Protein AF-A0AAV0Y7J3-F1 (afdb_monomer)

Organism: NCBI:txid13131

Secondary structure (DSSP, 8-state):
-HHHHHHHT--SS--SSGGGSPB---HHHHHHHTTHHHHHH---B-TTT--B-GGG-HHHHHHHHHHHHHHHHHHHT-GGG-TT--B-GGGSSSHHHHHHHHHHHHTTSS-SS--HHHHHHHHHHHHHHHHTPPPTT-SS---THHHHH---------------PPP--S---------------TTS--HHHHHHHHHHHHHHHHHHHHH---HHHHHHHT------GGGHHHHHHPPPPTT--TTTT-----HHHHHHHHHHHHHHHHHS--

pLDDT: mean 76.35, std 19.51, range [27.2, 96.94]

Structure (mmCIF, N/CA/C/O backbone):
data_AF-A0AAV0Y7J3-F1
#
_entry.id   AF-A0AAV0Y7J3-F1
#
loop_
_atom_site.group_PDB
_atom_site.id
_atom_site.type_symbol
_atom_site.label_atom_id
_atom_site.label_alt_id
_atom_site.label_comp_id
_atom_site.label_asym_id
_atom_site.label_entity_id
_atom_site.label_seq_id
_atom_site.pdbx_PDB_ins_code
_atom_site.Cartn_x
_atom_site.Cartn_y
_atom_site.Cartn_z
_atom_site.occupancy
_atom_site.B_iso_or_equiv
_atom_site.auth_seq_id
_atom_site.auth_comp_id
_atom_site.auth_asym_id
_atom_site.auth_atom_id
_atom_site.pdbx_PDB_model_num
ATOM 1 N N . MET A 1 1 ? -6.702 11.757 19.028 1.00 88.44 1 MET A N 1
ATOM 2 C CA . MET A 1 1 ? -6.927 11.702 17.564 1.00 88.44 1 MET A CA 1
ATOM 3 C C . MET A 1 1 ? -5.657 11.973 16.760 1.00 88.44 1 MET A C 1
ATOM 5 O O . MET A 1 1 ? -5.317 11.091 15.991 1.00 88.44 1 MET A O 1
ATOM 9 N N . ASP A 1 2 ? -4.921 13.085 16.942 1.00 91.69 2 ASP A N 1
ATOM 10 C CA . ASP A 1 2 ? -3.670 13.359 16.176 1.00 91.69 2 ASP A CA 1
ATOM 11 C C . ASP A 1 2 ? -2.647 12.213 16.273 1.00 91.69 2 ASP A C 1
ATOM 13 O O . ASP A 1 2 ? -2.242 11.650 15.265 1.00 91.69 2 ASP A O 1
ATOM 17 N N . ASN A 1 3 ? -2.325 11.766 17.490 1.00 93.06 3 ASN A N 1
ATOM 18 C CA . ASN A 1 3 ? -1.386 10.657 17.677 1.00 93.06 3 ASN A CA 1
ATOM 19 C C . ASN A 1 3 ? -1.917 9.319 17.125 1.00 93.06 3 ASN A C 1
ATOM 21 O O . ASN A 1 3 ? -1.126 8.499 16.676 1.00 93.06 3 ASN A O 1
ATOM 25 N N . LEU A 1 4 ? -3.241 9.093 17.128 1.00 94.44 4 LEU A N 1
ATOM 26 C CA . LEU A 1 4 ? -3.836 7.883 16.538 1.00 94.44 4 LEU A CA 1
ATOM 27 C C . LEU A 1 4 ? -3.608 7.889 15.028 1.00 94.44 4 LEU A C 1
ATOM 29 O O . LEU A 1 4 ? -3.157 6.901 14.458 1.00 94.44 4 LEU A O 1
ATOM 33 N N . PHE A 1 5 ? -3.884 9.028 14.395 1.00 92.81 5 PHE A N 1
ATOM 34 C CA . PHE A 1 5 ? -3.627 9.227 12.978 1.00 92.81 5 PHE A CA 1
ATOM 35 C C . PHE A 1 5 ? -2.138 9.066 12.653 1.00 92.81 5 PHE A C 1
ATOM 37 O O . PHE A 1 5 ? -1.791 8.354 11.714 1.00 92.81 5 PHE A O 1
ATOM 44 N N . ASP A 1 6 ? -1.256 9.651 13.464 1.00 93.62 6 ASP A N 1
ATOM 45 C CA . ASP A 1 6 ? 0.191 9.527 13.297 1.00 93.62 6 ASP A CA 1
ATOM 46 C C . ASP A 1 6 ? 0.662 8.058 13.401 1.00 93.62 6 ASP A C 1
ATOM 48 O O . ASP A 1 6 ? 1.465 7.631 12.567 1.00 93.62 6 ASP A O 1
ATOM 52 N N . ILE A 1 7 ? 0.103 7.257 14.326 1.00 94.88 7 ILE A N 1
ATOM 53 C CA . ILE A 1 7 ? 0.361 5.804 14.414 1.00 94.88 7 ILE A CA 1
ATOM 54 C C . ILE A 1 7 ? -0.091 5.083 13.145 1.00 94.88 7 ILE A C 1
ATOM 56 O O . ILE A 1 7 ? 0.622 4.199 12.677 1.00 94.88 7 ILE A O 1
ATOM 60 N N . PHE A 1 8 ? -1.248 5.431 12.578 1.00 95.06 8 PHE A N 1
ATOM 61 C CA . PHE A 1 8 ? -1.792 4.799 11.366 1.00 95.06 8 PHE A CA 1
ATOM 62 C C . PHE A 1 8 ? -1.200 5.344 10.057 1.00 95.06 8 PHE A C 1
ATOM 64 O O . PHE A 1 8 ? -1.440 4.772 8.997 1.00 95.06 8 PHE A O 1
ATOM 71 N N . ASN A 1 9 ? -0.375 6.391 10.123 1.00 93.12 9 ASN A N 1
ATOM 72 C CA . ASN A 1 9 ? 0.296 6.995 8.973 1.00 93.12 9 ASN A CA 1
ATOM 73 C C . ASN A 1 9 ? 1.823 7.089 9.161 1.00 93.12 9 ASN A C 1
ATOM 75 O O . ASN A 1 9 ? 2.496 7.978 8.630 1.00 93.12 9 ASN A O 1
ATOM 79 N N . SER A 1 10 ? 2.395 6.162 9.930 1.00 91.50 10 SER A N 1
ATOM 80 C CA . SER A 1 10 ? 3.828 6.135 10.217 1.00 91.50 10 SE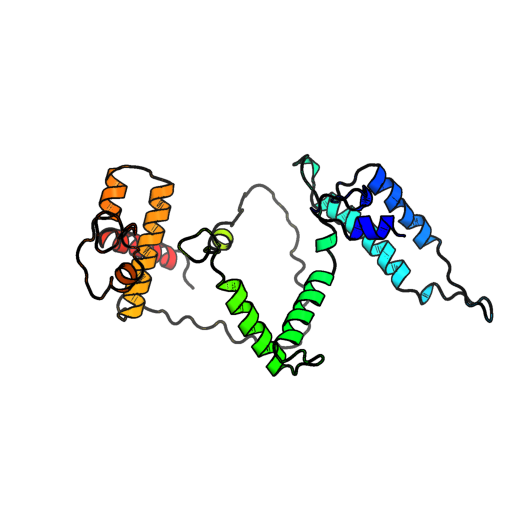R A CA 1
ATOM 81 C C . SER A 1 10 ? 4.652 5.745 8.987 1.00 91.50 10 SER A C 1
ATOM 83 O O . SER A 1 10 ? 4.248 4.913 8.162 1.00 91.50 10 SER A O 1
ATOM 85 N N . SER A 1 11 ? 5.841 6.332 8.845 1.00 87.56 11 SER A N 1
ATOM 86 C CA . SER A 1 11 ? 6.729 6.078 7.703 1.00 87.56 11 SER A CA 1
ATOM 87 C C . SER A 1 11 ? 8.210 6.151 8.097 1.00 87.56 11 SER A C 1
ATOM 89 O O . SER A 1 11 ? 8.547 6.388 9.253 1.00 87.56 11 SER A O 1
ATOM 91 N N . LYS A 1 12 ? 9.120 5.895 7.147 1.00 82.50 12 LYS A N 1
ATOM 92 C CA . LYS A 1 12 ? 10.577 5.881 7.392 1.00 82.50 12 LYS A CA 1
ATOM 93 C C . LYS A 1 12 ? 11.168 7.276 7.647 1.00 82.50 12 LYS A C 1
ATOM 95 O O . LYS A 1 12 ? 12.322 7.367 8.054 1.00 82.50 12 LYS A O 1
ATOM 100 N N . THR A 1 13 ? 10.432 8.354 7.375 1.00 68.69 13 THR A N 1
ATOM 101 C CA . THR A 1 13 ? 10.969 9.713 7.497 1.00 68.69 13 THR A CA 1
ATOM 102 C C . THR A 1 13 ? 11.407 10.013 8.925 1.00 68.69 13 THR A C 1
ATOM 104 O O . THR A 1 13 ? 10.711 9.707 9.893 1.00 68.69 13 THR A O 1
ATOM 107 N N . THR A 1 14 ? 12.584 10.625 9.050 1.00 61.12 14 THR A N 1
ATOM 108 C CA . THR A 1 14 ? 13.099 11.150 10.314 1.00 61.12 14 THR A CA 1
ATOM 109 C C . THR A 1 14 ? 12.145 12.235 10.794 1.00 61.12 14 THR A C 1
ATOM 111 O O . THR A 1 14 ? 12.144 13.345 10.263 1.00 61.12 14 THR A O 1
ATOM 114 N N . ASN A 1 15 ? 11.275 11.891 11.739 1.00 64.69 15 ASN A N 1
ATOM 115 C CA . ASN A 1 15 ? 10.276 12.803 12.274 1.00 64.69 15 ASN A CA 1
ATOM 116 C C . ASN A 1 15 ? 10.549 13.071 13.754 1.00 64.69 15 ASN A C 1
ATOM 118 O O . ASN A 1 15 ? 10.974 12.173 14.486 1.00 64.69 15 ASN A O 1
ATOM 122 N N . SER A 1 16 ? 10.295 14.304 14.186 1.00 72.69 16 SER A N 1
ATOM 123 C CA . SER A 1 16 ? 10.418 14.709 15.588 1.00 72.69 16 SER A CA 1
ATOM 124 C C . SER A 1 16 ? 9.294 14.136 16.453 1.00 72.69 16 SER A C 1
ATOM 126 O O . SER A 1 16 ? 9.487 13.953 17.649 1.00 72.69 16 SER A O 1
ATOM 128 N N . LYS A 1 17 ? 8.137 13.813 15.856 1.00 82.44 17 LYS A N 1
ATOM 129 C CA . LYS A 1 17 ? 7.009 13.189 16.557 1.00 82.44 17 LYS A CA 1
ATOM 130 C C . LYS A 1 17 ? 7.213 11.684 16.735 1.00 82.44 17 LYS A C 1
ATOM 132 O O . LYS A 1 17 ? 7.322 10.949 15.752 1.00 82.44 17 LYS A O 1
ATOM 137 N N . ASP A 1 18 ? 7.148 11.216 17.978 1.00 84.25 18 ASP A N 1
ATOM 138 C CA . ASP A 1 18 ? 7.351 9.803 18.318 1.00 84.25 18 ASP A CA 1
ATOM 139 C C . ASP A 1 18 ? 6.308 8.868 17.692 1.00 84.25 18 ASP A C 1
ATOM 141 O O . ASP A 1 18 ? 6.664 7.805 17.186 1.00 84.25 18 ASP A O 1
ATOM 145 N N . PHE A 1 19 ? 5.036 9.274 17.638 1.00 89.81 19 PHE A N 1
ATOM 146 C CA . PHE A 1 19 ? 3.959 8.452 17.070 1.00 89.81 19 PHE A CA 1
ATOM 147 C C . PHE A 1 19 ? 3.996 8.329 15.541 1.00 89.81 19 PHE A C 1
ATOM 149 O O . PHE A 1 19 ? 3.395 7.406 15.004 1.00 89.81 19 PHE A O 1
ATOM 156 N N . ARG A 1 20 ? 4.746 9.192 14.838 1.00 88.50 20 ARG A N 1
ATOM 157 C CA . ARG A 1 20 ? 4.967 9.082 13.381 1.00 88.50 20 ARG A CA 1
ATOM 158 C C . ARG A 1 20 ? 6.074 8.106 13.008 1.00 88.50 20 ARG A C 1
ATOM 160 O O . ARG A 1 20 ? 6.254 7.805 11.823 1.00 88.50 20 ARG A O 1
ATOM 167 N N . ARG A 1 21 ? 6.842 7.641 13.996 1.00 89.62 21 ARG A N 1
ATOM 168 C CA . ARG A 1 21 ? 7.867 6.622 13.781 1.00 89.62 21 ARG A CA 1
ATOM 169 C C . ARG A 1 21 ? 7.204 5.292 13.432 1.00 89.62 21 ARG A C 1
ATOM 171 O O . ARG A 1 21 ? 6.083 5.050 13.879 1.00 89.62 21 ARG A O 1
ATOM 178 N N . PRO A 1 22 ? 7.894 4.423 12.672 1.00 92.38 22 PRO A N 1
ATOM 179 C CA . PRO A 1 22 ? 7.352 3.131 12.275 1.00 92.38 22 PRO A CA 1
ATOM 180 C C . PRO A 1 22 ? 6.792 2.361 13.468 1.00 92.38 22 PRO A C 1
ATOM 182 O O . PRO A 1 22 ? 7.360 2.387 14.566 1.00 92.38 22 PRO A O 1
ATOM 185 N N . PHE A 1 23 ? 5.676 1.680 13.248 1.00 93.44 23 PHE A N 1
ATOM 186 C CA . PHE A 1 23 ? 5.030 0.895 14.280 1.00 93.44 23 PHE A CA 1
ATOM 187 C C . PHE A 1 23 ? 5.947 -0.255 14.705 1.00 93.44 23 PHE A C 1
ATOM 189 O O . PHE A 1 23 ? 6.393 -1.057 13.881 1.00 93.44 23 PHE A O 1
ATOM 196 N N . LYS A 1 24 ? 6.250 -0.283 16.002 1.00 91.88 24 LYS A N 1
ATOM 197 C CA . LYS A 1 24 ? 7.066 -1.300 16.680 1.00 91.88 24 LYS A CA 1
ATOM 198 C C . LYS A 1 24 ? 6.320 -1.958 17.836 1.00 91.88 24 LYS A C 1
ATOM 200 O O . LYS A 1 24 ? 6.896 -2.762 18.559 1.00 91.88 24 LYS A O 1
ATOM 205 N N . ASN A 1 25 ? 5.063 -1.564 18.048 1.00 91.69 25 ASN A N 1
ATOM 206 C CA . ASN A 1 25 ? 4.269 -1.968 19.200 1.00 91.69 25 ASN A CA 1
ATOM 207 C C . ASN A 1 25 ? 4.986 -1.691 20.535 1.00 91.69 25 ASN A C 1
ATOM 209 O O . ASN A 1 25 ? 4.971 -2.516 21.448 1.00 91.69 25 ASN A O 1
ATOM 213 N N . THR A 1 26 ? 5.651 -0.534 20.633 1.00 91.00 26 THR A N 1
ATOM 214 C CA . THR A 1 26 ? 6.272 -0.087 21.888 1.00 91.00 26 THR A CA 1
ATOM 215 C C . THR A 1 26 ? 5.204 0.171 22.947 1.00 91.00 26 THR A C 1
ATOM 217 O O . THR A 1 26 ? 4.042 0.397 22.606 1.00 91.00 26 THR A O 1
ATOM 220 N N . SER A 1 27 ? 5.590 0.211 24.226 1.00 91.62 27 SER A N 1
ATOM 221 C CA . SER A 1 27 ? 4.659 0.501 25.326 1.00 91.62 27 SER A CA 1
ATOM 222 C C . SER A 1 27 ? 3.842 1.770 25.073 1.00 91.62 27 SER A C 1
ATOM 224 O O . SER A 1 27 ? 2.624 1.718 25.158 1.00 91.62 27 SER A O 1
ATOM 226 N N . ASN A 1 28 ? 4.479 2.858 24.623 1.00 91.50 28 ASN A N 1
ATOM 227 C CA . ASN A 1 28 ? 3.792 4.121 24.330 1.00 91.50 28 ASN A CA 1
ATOM 228 C C . ASN A 1 28 ? 2.776 3.989 23.181 1.00 91.50 28 ASN A C 1
ATOM 230 O O . ASN A 1 28 ? 1.675 4.529 23.259 1.00 91.50 28 ASN A O 1
ATOM 234 N N . GLN A 1 29 ? 3.130 3.280 22.100 1.00 93.00 29 GLN A N 1
ATOM 235 C CA . GLN A 1 29 ? 2.211 3.039 20.979 1.00 93.00 29 GLN A CA 1
ATOM 236 C C . GLN A 1 29 ? 1.033 2.168 21.424 1.00 93.00 29 GLN A C 1
ATOM 238 O O . GLN A 1 29 ? -0.113 2.478 21.111 1.00 93.00 29 GLN A O 1
ATOM 243 N N . ARG A 1 30 ? 1.312 1.103 22.180 1.00 92.50 30 ARG A N 1
ATOM 244 C CA . ARG A 1 30 ? 0.307 0.167 22.684 1.00 92.50 30 ARG A CA 1
ATOM 245 C C . ARG A 1 30 ? -0.652 0.830 23.667 1.00 92.50 30 ARG A C 1
ATOM 247 O O . ARG A 1 30 ? -1.856 0.643 23.541 1.00 92.50 30 ARG A O 1
ATOM 254 N N . GLU A 1 31 ? -0.130 1.615 24.602 1.00 93.50 31 GLU A N 1
ATOM 255 C CA . GLU A 1 31 ? -0.928 2.380 25.557 1.00 93.50 31 GLU A CA 1
ATOM 256 C C . GLU A 1 31 ? -1.856 3.353 24.828 1.00 93.50 31 GLU A C 1
ATOM 258 O O . GLU A 1 31 ? -3.047 3.405 25.119 1.00 93.50 31 GLU A O 1
ATOM 263 N N . TYR A 1 32 ? -1.360 4.047 23.801 1.00 93.50 32 TYR A N 1
ATOM 264 C CA . TYR A 1 32 ? -2.207 4.943 23.018 1.00 93.50 32 TYR A CA 1
ATOM 265 C C . TYR A 1 32 ? -3.296 4.198 22.225 1.00 93.50 32 TYR A C 1
ATOM 267 O O . TYR A 1 32 ? -4.402 4.711 22.051 1.00 93.50 32 TYR A O 1
ATOM 275 N N . LEU A 1 33 ? -3.032 2.966 21.775 1.00 94.56 33 LEU A N 1
ATOM 276 C CA . LEU A 1 33 ? -4.034 2.121 21.113 1.00 94.56 33 LEU A CA 1
ATOM 277 C C . LEU A 1 33 ? -5.135 1.610 22.062 1.00 94.56 33 LEU A C 1
ATOM 279 O O . LEU A 1 33 ? -6.183 1.182 21.577 1.00 94.56 33 LEU A O 1
ATOM 283 N N . LEU A 1 34 ? -4.992 1.757 23.388 1.00 92.62 34 LEU A N 1
ATOM 284 C CA . LEU A 1 34 ? -6.099 1.551 24.341 1.00 92.62 34 LEU A CA 1
ATOM 285 C C . LEU A 1 34 ? -7.253 2.550 24.141 1.00 92.62 34 LEU A C 1
ATOM 287 O O . LEU A 1 34 ? -8.336 2.368 24.702 1.00 92.62 34 LEU A O 1
ATOM 291 N N . MET A 1 35 ? -7.072 3.548 23.266 1.00 90.94 35 MET A N 1
ATOM 292 C CA . MET A 1 35 ? -8.138 4.392 22.723 1.00 90.94 35 MET A CA 1
ATOM 293 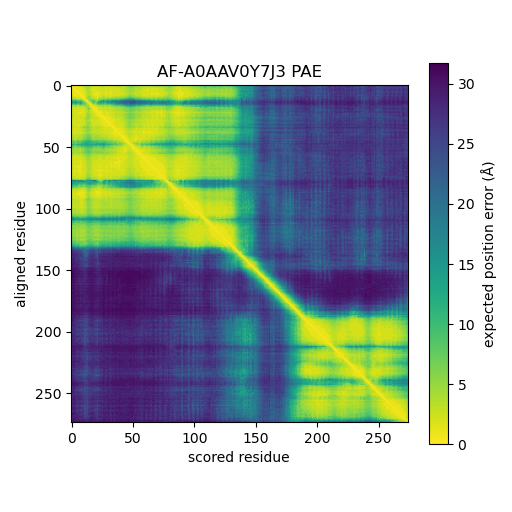C C . MET A 1 35 ? -9.252 3.591 22.013 1.00 90.94 35 MET A C 1
ATOM 295 O O . MET A 1 35 ? -10.309 4.148 21.737 1.00 90.94 35 MET A O 1
ATOM 299 N N . VAL A 1 36 ? -9.084 2.282 21.781 1.00 93.69 36 VAL A N 1
ATOM 300 C CA . VAL A 1 36 ? -10.192 1.374 21.427 1.00 93.69 36 VAL A CA 1
ATOM 301 C C . VAL A 1 36 ? -11.386 1.519 22.386 1.00 93.69 36 VAL A C 1
ATOM 303 O O . VAL A 1 36 ? -12.514 1.675 21.927 1.00 93.69 36 VAL A O 1
ATOM 306 N N . SER A 1 37 ? -11.132 1.628 23.696 1.00 94.12 37 SER A N 1
ATOM 307 C CA . SER A 1 37 ? -12.168 1.793 24.730 1.00 94.12 37 SER A CA 1
ATOM 308 C C . SER A 1 37 ? -12.968 3.095 24.579 1.00 94.12 37 SER A C 1
ATOM 310 O O . SER A 1 37 ? -14.171 3.141 24.844 1.00 94.12 37 SER A O 1
ATOM 312 N N . PHE A 1 38 ? -12.324 4.159 24.086 1.00 94.38 38 PHE A N 1
ATOM 313 C CA . PHE A 1 38 ? -13.001 5.409 23.750 1.00 94.38 38 PHE A CA 1
ATOM 314 C C . PHE A 1 38 ? -14.014 5.195 22.620 1.00 94.38 38 PHE A C 1
ATOM 316 O O . PHE A 1 38 ? -15.131 5.686 22.719 1.00 94.38 38 PHE A O 1
ATOM 323 N N . PHE A 1 39 ? -13.668 4.438 21.574 1.00 95.38 39 PHE A N 1
ATOM 324 C CA . PHE A 1 39 ? -14.596 4.158 20.473 1.00 95.38 39 PHE A CA 1
ATOM 325 C C . PHE A 1 39 ? -15.714 3.184 20.867 1.00 95.38 39 PHE A C 1
ATOM 327 O O . PHE A 1 39 ? -16.837 3.356 20.404 1.00 95.38 39 PHE A O 1
ATOM 334 N N . GLU A 1 40 ? -15.448 2.217 21.750 1.00 94.56 40 GLU A N 1
ATOM 335 C CA . GLU A 1 40 ? -16.472 1.301 22.287 1.00 94.56 40 GLU A CA 1
ATOM 336 C C . GLU A 1 40 ? -17.540 2.034 23.110 1.00 94.56 40 GLU A C 1
ATOM 338 O O . GLU A 1 40 ? -18.710 1.652 23.107 1.00 94.56 40 GLU A O 1
ATOM 343 N N . THR A 1 41 ? -17.145 3.107 23.796 1.00 95.38 41 THR A N 1
ATOM 344 C CA . THR A 1 41 ? -18.031 3.916 24.647 1.00 95.38 41 THR A CA 1
ATOM 345 C C . THR A 1 41 ? -18.562 5.173 23.955 1.00 95.38 41 THR A C 1
ATOM 347 O O . THR A 1 41 ? -19.403 5.882 24.517 1.00 95.38 41 THR A O 1
ATOM 350 N N . LEU A 1 42 ? -18.105 5.461 22.732 1.00 95.12 42 LEU A N 1
ATOM 351 C CA . LEU A 1 42 ? -18.465 6.672 22.007 1.00 95.12 42 LEU A CA 1
ATOM 352 C C . LEU A 1 42 ? -19.950 6.655 21.643 1.00 95.12 42 LEU A C 1
ATOM 354 O O . LEU A 1 42 ? -20.424 5.791 20.909 1.00 95.12 42 LEU A O 1
ATOM 358 N N . ARG A 1 43 ? -20.679 7.672 22.107 1.00 94.81 43 ARG A N 1
ATOM 359 C CA . ARG A 1 43 ? -22.088 7.883 21.777 1.00 94.81 43 ARG A CA 1
ATOM 360 C C . ARG A 1 43 ? -22.259 9.177 20.995 1.00 94.81 43 ARG A C 1
ATOM 362 O O . ARG A 1 43 ? -21.871 10.245 21.458 1.00 94.81 43 ARG A O 1
ATOM 369 N N . VAL A 1 44 ? -22.902 9.085 19.838 1.00 94.56 44 VAL A N 1
ATOM 370 C CA . VAL A 1 44 ? -23.247 10.233 18.992 1.00 94.56 44 VAL A CA 1
ATOM 371 C C . VAL A 1 44 ? -24.740 10.508 19.115 1.00 94.56 44 VAL A C 1
ATOM 373 O O . VAL A 1 44 ? -25.556 9.597 18.965 1.00 94.56 44 VAL A O 1
ATOM 376 N N . VAL A 1 45 ? -25.102 11.757 19.406 1.00 95.81 45 VAL A N 1
ATOM 377 C CA . VAL A 1 45 ? -26.493 12.200 19.570 1.00 95.81 45 VAL A CA 1
ATOM 378 C C . VAL A 1 45 ? -26.784 13.421 18.707 1.00 95.81 45 VAL A C 1
ATOM 380 O O . VAL A 1 45 ? -25.885 14.209 18.429 1.00 95.81 45 VAL A O 1
ATOM 383 N N . THR A 1 46 ? -28.034 13.593 18.282 1.00 93.94 46 THR A N 1
ATOM 384 C CA . THR A 1 46 ? -28.465 14.843 17.636 1.00 93.94 46 THR A CA 1
ATOM 385 C C . THR A 1 46 ? -28.673 15.948 18.661 1.00 93.94 46 THR A C 1
ATOM 387 O O . THR A 1 46 ? -29.301 15.703 19.692 1.00 93.94 46 THR A O 1
ATOM 390 N N . GLU A 1 47 ? -28.326 17.179 18.307 1.00 92.56 47 GLU A N 1
ATOM 391 C CA . GLU A 1 47 ? -28.672 18.357 19.113 1.00 92.56 47 GLU A CA 1
ATOM 392 C C . GLU A 1 47 ? -30.183 18.651 19.120 1.00 92.56 47 GLU A C 1
ATOM 394 O O . GLU A 1 47 ? -30.706 19.149 20.108 1.00 92.56 47 GLU A O 1
ATOM 399 N N . ILE A 1 48 ? -30.905 18.287 18.051 1.00 90.88 48 ILE A N 1
ATOM 400 C CA . ILE A 1 48 ? -32.323 18.646 17.863 1.00 90.88 48 ILE A CA 1
ATOM 401 C C . ILE A 1 48 ? -33.244 17.938 18.868 1.00 90.88 48 ILE A C 1
ATOM 403 O O . ILE A 1 48 ? -34.145 18.558 19.424 1.00 90.88 48 ILE A O 1
ATOM 407 N N . ASN A 1 49 ? -33.065 16.630 19.074 1.00 91.69 49 ASN A N 1
ATOM 408 C CA . ASN A 1 49 ? -33.958 15.833 19.925 1.00 91.69 49 ASN A CA 1
ATOM 409 C C . ASN A 1 49 ? -33.226 14.836 20.841 1.00 91.69 49 ASN A C 1
ATOM 411 O O . ASN A 1 49 ? -33.862 13.969 21.435 1.00 91.69 49 ASN A O 1
ATOM 415 N N . GLY A 1 50 ? -31.893 14.912 20.937 1.00 91.44 50 GLY A N 1
ATOM 416 C CA . GLY A 1 50 ? -31.091 13.998 21.759 1.00 91.44 50 GLY A CA 1
ATOM 417 C C . GLY A 1 50 ? -31.084 12.536 21.293 1.00 91.44 50 GLY A C 1
ATOM 418 O O . GLY A 1 50 ? -30.569 11.670 22.010 1.00 91.44 50 GLY A O 1
ATOM 419 N N . SER A 1 51 ? -31.639 12.233 20.112 1.00 92.38 51 SER A N 1
ATOM 420 C CA . SER A 1 51 ? -31.697 10.865 19.593 1.00 92.38 51 SER A CA 1
ATOM 421 C C . SER A 1 51 ? -30.300 10.291 19.374 1.00 92.38 51 SER A C 1
ATOM 423 O O . SER A 1 51 ? -29.380 10.981 18.937 1.00 92.38 51 SER A O 1
ATOM 425 N N . ASN A 1 52 ? -30.136 9.008 19.698 1.00 94.50 52 ASN A N 1
ATOM 426 C CA . ASN A 1 52 ? -28.874 8.301 19.522 1.00 94.50 52 ASN A CA 1
ATOM 427 C C . ASN A 1 52 ? -28.675 7.947 18.039 1.00 94.50 52 ASN A C 1
ATOM 429 O O . ASN A 1 52 ? -29.463 7.196 17.469 1.00 94.50 52 ASN A O 1
ATOM 433 N N . LEU A 1 53 ? -27.606 8.468 17.436 1.00 94.31 53 LEU A N 1
ATOM 434 C CA . LEU A 1 53 ? -27.203 8.215 16.051 1.00 94.31 53 LEU A CA 1
ATOM 435 C C . LEU A 1 53 ? -25.944 7.354 15.931 1.00 94.31 53 LEU A C 1
ATOM 437 O O . LEU A 1 53 ? -25.460 7.153 14.821 1.00 94.31 53 LEU A O 1
ATOM 441 N N . THR A 1 54 ? -25.414 6.833 17.036 1.00 93.62 54 THR A N 1
ATOM 442 C CA . THR A 1 54 ? -24.161 6.054 17.065 1.00 93.62 54 THR A CA 1
ATOM 443 C C . THR A 1 54 ? -24.167 4.919 16.043 1.00 93.62 54 THR A C 1
ATOM 445 O O . THR A 1 54 ? -23.201 4.744 15.311 1.00 93.62 54 THR A O 1
ATOM 448 N N . TYR A 1 55 ? -25.292 4.213 15.898 1.00 90.44 55 TYR A N 1
ATOM 449 C CA . TYR A 1 55 ? -25.438 3.110 14.940 1.00 90.44 55 TYR A CA 1
ATOM 450 C C . TYR A 1 55 ? -25.305 3.533 13.466 1.00 90.44 55 TYR A C 1
ATOM 452 O O . TYR A 1 55 ? -25.078 2.688 12.607 1.00 90.44 55 TYR A O 1
ATOM 460 N N . ARG A 1 56 ? -25.456 4.827 13.155 1.00 92.62 56 ARG A N 1
ATOM 461 C CA . ARG A 1 56 ? -25.268 5.381 11.803 1.00 92.62 56 ARG A CA 1
ATOM 462 C C . ARG A 1 56 ? -23.819 5.790 11.535 1.00 92.62 56 ARG A C 1
ATOM 464 O O . ARG A 1 56 ? -23.475 6.126 10.405 1.00 92.62 56 ARG A O 1
ATOM 471 N N . MET A 1 57 ? -22.976 5.802 12.564 1.00 95.25 57 MET A N 1
ATOM 472 C CA . MET A 1 57 ? -21.607 6.296 12.505 1.00 95.25 57 MET A CA 1
ATOM 473 C C . MET A 1 57 ? -20.635 5.151 12.222 1.00 95.25 57 MET A C 1
ATOM 475 O O . MET A 1 57 ? -19.912 4.685 13.099 1.00 95.25 57 MET A O 1
ATOM 479 N N . ASN A 1 58 ? -20.583 4.719 10.960 1.00 95.69 58 ASN A N 1
ATOM 480 C CA . ASN A 1 58 ? -19.737 3.596 10.528 1.00 95.69 58 ASN A CA 1
ATOM 481 C C . ASN A 1 58 ? -18.240 3.796 10.828 1.00 95.69 58 ASN A C 1
ATOM 483 O O . ASN A 1 58 ? -17.507 2.819 10.963 1.00 95.69 58 ASN A O 1
ATOM 487 N N . PHE A 1 59 ? -17.782 5.046 10.968 1.00 95.31 59 PHE A N 1
ATOM 488 C CA . PHE A 1 59 ? -16.389 5.351 11.301 1.00 95.31 59 PHE A CA 1
ATOM 489 C C . PHE A 1 59 ? -15.967 4.789 12.669 1.00 95.31 59 PHE A C 1
ATOM 491 O O . PHE A 1 59 ? -14.792 4.482 12.849 1.00 95.31 59 PHE A O 1
ATOM 498 N N . ILE A 1 60 ? -16.905 4.626 13.614 1.00 96.06 60 ILE A N 1
ATOM 499 C CA . ILE A 1 60 ? -16.633 4.052 14.941 1.00 96.06 60 ILE A CA 1
ATOM 500 C C . ILE A 1 60 ? -16.177 2.602 14.775 1.00 96.06 60 ILE A C 1
ATOM 502 O O . ILE A 1 60 ? -15.073 2.247 15.182 1.00 96.06 60 ILE A O 1
ATOM 506 N N . ASN A 1 61 ? -16.976 1.799 14.065 1.00 95.69 61 ASN A N 1
ATOM 507 C CA . ASN A 1 61 ? -16.609 0.429 13.711 1.00 95.69 61 ASN A CA 1
ATOM 508 C C . ASN A 1 61 ? -15.323 0.389 12.875 1.00 95.69 61 ASN A C 1
ATOM 510 O O . ASN A 1 61 ? -14.481 -0.477 13.093 1.00 95.69 61 ASN A O 1
ATOM 514 N N . GLY A 1 62 ? -15.137 1.348 11.962 1.00 96.25 62 GLY A N 1
ATOM 515 C CA . GLY A 1 62 ? -13.909 1.488 11.179 1.00 96.25 62 GLY A CA 1
ATOM 516 C C . GLY A 1 62 ? -12.653 1.614 12.047 1.00 96.25 62 GLY A C 1
ATOM 517 O O . GLY A 1 62 ? -11.678 0.898 11.815 1.00 96.25 62 GLY A O 1
ATOM 518 N N . TRP A 1 63 ? -12.676 2.460 13.081 1.00 96.00 63 TRP A N 1
ATOM 519 C CA . TRP A 1 63 ? -11.553 2.595 14.016 1.00 96.00 63 TRP A CA 1
ATOM 520 C C . TRP A 1 63 ? -11.342 1.359 14.884 1.00 96.00 63 TRP A C 1
ATOM 522 O O . TRP A 1 63 ? -10.197 0.933 15.032 1.00 96.00 63 TRP A O 1
ATOM 532 N N . LEU A 1 64 ? -12.414 0.752 15.402 1.00 96.12 64 LEU A N 1
ATOM 533 C CA . LEU A 1 64 ? -12.321 -0.489 16.181 1.00 96.12 64 LEU A CA 1
ATOM 534 C C . LEU A 1 64 ? -11.648 -1.604 15.368 1.00 96.12 64 LEU A C 1
ATOM 536 O O . LEU A 1 64 ? -10.702 -2.238 15.837 1.00 96.12 64 LEU A O 1
ATOM 540 N N . ILE A 1 65 ? -12.085 -1.797 14.120 1.00 96.75 65 ILE A N 1
ATOM 541 C CA . ILE A 1 65 ? -11.496 -2.774 13.197 1.00 96.75 65 ILE A CA 1
ATOM 542 C C . ILE A 1 65 ? -10.043 -2.415 12.883 1.00 96.75 65 ILE A C 1
ATOM 544 O O . ILE A 1 65 ? -9.191 -3.297 12.891 1.00 96.75 65 ILE A O 1
ATOM 548 N N . SER A 1 66 ? -9.740 -1.140 12.635 1.00 96.81 66 SER A N 1
ATOM 549 C CA . SER A 1 66 ? -8.384 -0.710 12.270 1.00 96.81 66 SER A CA 1
ATOM 550 C C . SER A 1 66 ? -7.386 -0.942 13.406 1.00 96.81 66 SER A C 1
ATOM 552 O O . SER A 1 66 ? -6.308 -1.487 13.171 1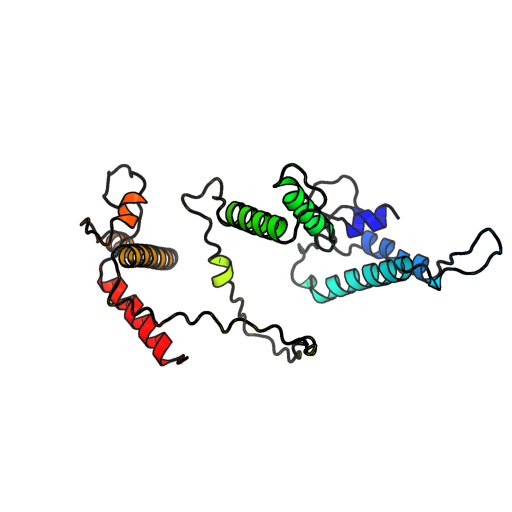.00 96.81 66 SER A O 1
ATOM 554 N N . ILE A 1 67 ? -7.749 -0.579 14.643 1.00 96.94 67 ILE A N 1
ATOM 555 C CA . ILE A 1 67 ? -6.916 -0.773 15.843 1.00 96.94 67 ILE A CA 1
ATOM 556 C C . ILE A 1 67 ? -6.672 -2.262 16.089 1.00 96.94 67 ILE A C 1
ATOM 558 O O . ILE A 1 67 ? -5.518 -2.691 16.170 1.00 96.94 67 ILE A O 1
ATOM 562 N N . ASN A 1 68 ? -7.740 -3.058 16.140 1.00 96.06 68 ASN A N 1
ATOM 563 C CA . ASN A 1 68 ? -7.629 -4.494 16.384 1.00 96.06 68 ASN A CA 1
ATOM 564 C C . ASN A 1 68 ? -6.895 -5.211 15.242 1.00 96.06 68 ASN A C 1
ATOM 566 O O . ASN A 1 68 ? -6.051 -6.071 15.491 1.00 96.06 68 ASN A O 1
ATOM 570 N N . GLY A 1 69 ? -7.152 -4.815 13.995 1.00 96.50 69 GLY A N 1
ATOM 571 C CA . GLY A 1 69 ? -6.487 -5.344 12.809 1.00 96.50 69 GLY A CA 1
ATOM 572 C C . GLY A 1 69 ? -4.988 -5.053 12.792 1.00 96.50 69 GLY A C 1
ATO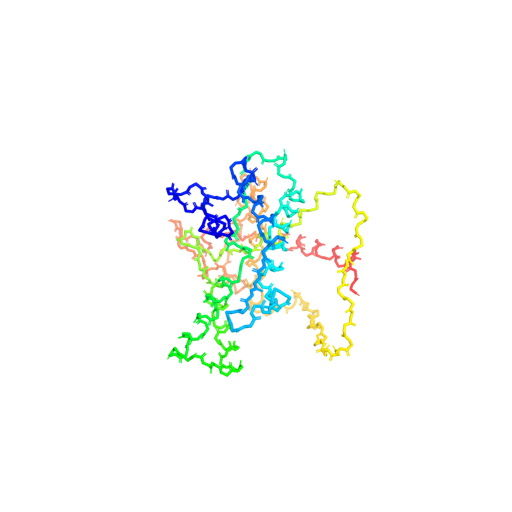M 573 O O . GLY A 1 69 ? -4.208 -5.946 12.475 1.00 96.50 69 GLY A O 1
ATOM 574 N N . LEU A 1 70 ? -4.562 -3.849 13.192 1.00 95.88 70 LEU A N 1
ATOM 575 C CA . LEU A 1 70 ? -3.141 -3.509 13.310 1.00 95.88 70 LEU A CA 1
ATOM 576 C C . LEU A 1 70 ? -2.436 -4.371 14.368 1.00 95.88 70 LEU A C 1
ATOM 578 O O . LEU A 1 70 ? -1.344 -4.883 14.116 1.00 95.88 70 LEU A O 1
ATOM 582 N N . LEU A 1 71 ? -3.059 -4.548 15.537 1.00 94.00 71 LEU A N 1
ATOM 583 C CA . LEU A 1 71 ? -2.513 -5.380 16.613 1.00 94.00 71 LEU A CA 1
ATOM 584 C C . LEU A 1 71 ? -2.421 -6.855 16.200 1.00 94.00 71 LEU A C 1
ATOM 586 O O . LEU A 1 71 ? -1.385 -7.484 16.427 1.00 94.00 71 LEU A O 1
ATOM 590 N N . LEU A 1 72 ? -3.461 -7.378 15.545 1.00 94.31 72 LEU A N 1
ATOM 591 C CA . LEU A 1 72 ? -3.491 -8.746 15.029 1.00 94.31 72 LEU A CA 1
ATOM 592 C C . LEU A 1 72 ? -2.443 -8.963 13.929 1.00 94.31 72 LEU A C 1
ATOM 594 O O . LEU A 1 72 ? -1.703 -9.947 13.957 1.00 94.31 72 LEU A O 1
ATOM 598 N N . LEU A 1 73 ? -2.338 -8.027 12.979 1.00 94.31 73 LEU A N 1
ATOM 599 C CA . LEU A 1 73 ? -1.323 -8.061 11.926 1.00 94.31 73 LEU A CA 1
ATOM 600 C C . LEU A 1 73 ? 0.081 -8.107 12.532 1.00 94.31 73 LEU A C 1
ATOM 602 O O . LEU A 1 73 ? 0.902 -8.922 12.119 1.00 94.31 73 LEU A O 1
ATOM 606 N N . TRP A 1 74 ? 0.346 -7.272 13.539 1.00 92.81 74 TRP A N 1
ATOM 607 C CA . TRP A 1 74 ? 1.626 -7.271 14.237 1.00 92.81 74 TRP A CA 1
ATOM 608 C C . TRP A 1 74 ? 1.933 -8.615 14.900 1.00 92.81 74 TRP A C 1
ATOM 610 O O . TRP A 1 74 ? 3.048 -9.111 14.758 1.00 92.81 74 TRP A O 1
ATOM 620 N N . SER A 1 75 ? 0.963 -9.222 15.595 1.00 90.06 75 SER A N 1
ATOM 621 C CA . SER A 1 75 ? 1.165 -10.548 16.194 1.00 90.06 75 SER A CA 1
ATOM 622 C C . SER A 1 75 ? 1.403 -11.635 15.145 1.00 90.06 75 SER A C 1
ATOM 624 O O . SER A 1 75 ? 2.266 -12.484 15.344 1.00 90.06 75 SER A O 1
ATOM 626 N N . ASN A 1 76 ? 0.709 -11.574 14.004 1.00 90.56 76 ASN A N 1
ATOM 627 C CA . ASN A 1 76 ? 0.837 -12.565 12.932 1.00 90.56 76 ASN A CA 1
ATOM 628 C C . ASN A 1 76 ? 2.171 -12.464 12.186 1.00 90.56 76 ASN A C 1
ATOM 630 O O . ASN A 1 76 ? 2.693 -13.475 11.731 1.00 90.56 76 ASN A O 1
ATOM 634 N N . MET A 1 77 ? 2.739 -11.260 12.073 1.00 85.94 77 MET A N 1
ATOM 635 C CA . MET A 1 77 ? 4.057 -11.061 11.457 1.00 85.94 77 MET A CA 1
ATOM 636 C C . MET A 1 77 ? 5.215 -11.566 12.336 1.00 85.94 77 MET A C 1
ATOM 638 O O . MET A 1 77 ? 6.356 -11.556 11.889 1.00 85.94 77 MET A O 1
ATOM 642 N N . ASN A 1 78 ? 4.920 -12.016 13.562 1.00 69.44 78 ASN A N 1
ATOM 643 C CA . ASN A 1 78 ? 5.835 -12.658 14.505 1.00 69.44 78 ASN A CA 1
ATOM 644 C C . ASN A 1 78 ? 7.234 -12.002 14.605 1.00 69.44 78 ASN A C 1
ATOM 646 O O . ASN A 1 78 ? 8.262 -12.652 14.392 1.00 69.44 78 ASN A O 1
ATOM 650 N N . PRO A 1 79 ? 7.304 -10.704 14.951 1.00 70.88 79 PRO A N 1
ATOM 651 C CA . PRO A 1 79 ? 8.551 -9.941 14.959 1.00 70.88 79 PRO A CA 1
ATOM 652 C C . PRO A 1 79 ? 9.535 -10.370 16.053 1.00 70.88 79 PRO A C 1
ATOM 654 O O . PRO A 1 79 ? 10.636 -9.840 16.119 1.00 70.88 79 PRO A O 1
ATOM 657 N N . THR A 1 80 ? 9.189 -11.334 16.912 1.00 68.88 80 THR A N 1
ATOM 658 C CA . THR A 1 80 ? 10.111 -11.885 17.920 1.00 68.88 80 THR A CA 1
ATOM 659 C C . THR A 1 80 ? 11.361 -12.511 17.304 1.00 68.88 80 THR A C 1
ATOM 661 O O . THR A 1 80 ? 12.365 -12.646 17.995 1.00 68.88 80 THR A O 1
ATOM 664 N N . ASN A 1 81 ? 11.314 -12.851 16.012 1.00 70.50 81 ASN A N 1
ATOM 665 C CA . ASN A 1 81 ? 12.446 -13.403 15.271 1.00 70.50 81 ASN A CA 1
ATOM 666 C C . ASN A 1 81 ? 13.406 -12.321 14.732 1.00 70.50 81 ASN A C 1
ATOM 668 O O . ASN A 1 81 ? 14.536 -12.646 14.381 1.00 70.50 81 ASN A O 1
ATOM 672 N N . ASP A 1 82 ? 12.992 -11.048 14.687 1.00 79.88 82 ASP A N 1
ATOM 673 C CA . ASP A 1 82 ? 13.822 -9.924 14.238 1.00 79.88 82 ASP A CA 1
ATOM 674 C C . ASP A 1 82 ? 13.579 -8.680 15.107 1.00 79.88 82 ASP A C 1
ATOM 676 O O . ASP A 1 82 ? 12.587 -7.961 14.969 1.00 79.88 82 ASP A O 1
ATOM 680 N N . CYS A 1 83 ? 14.543 -8.376 15.979 1.00 74.44 83 CYS A N 1
ATOM 681 C CA . CYS A 1 83 ? 14.485 -7.221 16.876 1.00 74.44 83 CYS A CA 1
ATOM 682 C C . CYS A 1 83 ? 14.462 -5.863 16.146 1.00 74.44 83 CYS A C 1
ATOM 684 O O . CYS A 1 83 ? 14.098 -4.845 16.747 1.00 74.44 83 CYS A O 1
ATOM 686 N N . ASN A 1 84 ? 14.820 -5.831 14.859 1.00 83.94 84 ASN A N 1
ATOM 687 C CA . ASN A 1 84 ? 14.792 -4.631 14.029 1.00 83.94 84 ASN A CA 1
ATOM 688 C C . ASN A 1 84 ? 13.513 -4.497 13.199 1.00 83.94 84 ASN A C 1
ATOM 690 O O . ASN A 1 84 ? 13.352 -3.482 12.507 1.00 83.94 84 ASN A O 1
ATOM 694 N N . PHE A 1 85 ? 12.595 -5.460 13.290 1.00 88.38 85 PHE A N 1
ATOM 695 C CA . PHE A 1 85 ? 11.363 -5.441 12.525 1.00 88.38 85 PHE A CA 1
ATOM 696 C C . PHE A 1 85 ? 10.528 -4.186 12.817 1.00 88.38 85 PHE A C 1
ATOM 698 O O . PHE A 1 85 ? 10.324 -3.771 13.963 1.00 88.38 85 PHE A O 1
ATOM 705 N N . VAL A 1 86 ? 10.025 -3.572 11.747 1.00 91.38 86 VAL A N 1
ATOM 706 C CA . VAL A 1 86 ? 9.172 -2.384 11.797 1.00 91.38 86 VAL A CA 1
ATOM 707 C C . VAL A 1 86 ? 8.043 -2.487 10.793 1.00 91.38 86 VAL A C 1
ATOM 709 O O . VAL A 1 86 ? 8.238 -2.922 9.659 1.00 91.38 86 VAL A O 1
ATOM 712 N N . LEU A 1 87 ? 6.878 -1.976 11.177 1.00 92.44 87 LEU A N 1
ATOM 713 C CA . LEU A 1 87 ? 5.731 -1.859 10.293 1.00 92.44 87 LEU A CA 1
ATOM 714 C C . LEU A 1 87 ? 5.494 -0.394 9.916 1.00 92.44 87 LEU A C 1
ATOM 716 O O . LEU A 1 87 ? 5.245 0.462 10.760 1.00 92.44 87 LEU A O 1
ATOM 720 N N . TYR A 1 88 ? 5.550 -0.097 8.620 1.00 93.56 88 TYR A N 1
ATOM 721 C CA . TYR A 1 88 ? 5.201 1.221 8.092 1.00 93.56 88 TYR A CA 1
ATOM 722 C C . TYR A 1 88 ? 3.698 1.283 7.815 1.00 93.56 88 TYR A C 1
ATOM 724 O O . TYR A 1 88 ? 3.243 0.868 6.750 1.00 93.56 88 TYR A O 1
ATOM 732 N N . THR A 1 89 ? 2.925 1.804 8.762 1.00 93.94 89 THR A N 1
ATOM 733 C CA . THR A 1 89 ? 1.452 1.831 8.679 1.00 93.94 89 THR A CA 1
ATOM 734 C C . THR A 1 89 ? 0.910 2.739 7.574 1.00 93.94 89 THR A C 1
ATOM 736 O O . THR A 1 89 ? -0.148 2.442 7.033 1.00 93.94 89 THR A O 1
ATOM 739 N N . SER A 1 90 ? 1.685 3.725 7.101 1.00 92.38 90 SER A N 1
ATOM 740 C CA . SER A 1 90 ? 1.383 4.489 5.869 1.00 92.38 90 SER A CA 1
ATOM 741 C C . SER A 1 90 ? 1.288 3.636 4.592 1.00 92.38 90 SER A C 1
ATOM 743 O O . SER A 1 90 ? 0.936 4.142 3.530 1.00 92.38 90 SER A O 1
ATOM 745 N N . ARG A 1 91 ? 1.649 2.347 4.651 1.00 91.81 91 ARG A N 1
ATOM 746 C CA . ARG A 1 91 ? 1.474 1.386 3.548 1.00 91.81 91 ARG A CA 1
ATOM 747 C C . ARG A 1 91 ? 0.183 0.575 3.647 1.00 91.81 91 ARG A C 1
ATOM 749 O O . ARG A 1 91 ? -0.104 -0.187 2.733 1.00 91.81 91 ARG A O 1
ATOM 756 N N . LEU A 1 92 ? -0.559 0.708 4.744 1.00 93.81 92 LEU A N 1
ATOM 757 C CA . LEU A 1 92 ? -1.806 -0.019 4.999 1.00 93.81 92 LEU A CA 1
ATOM 758 C C . LEU A 1 92 ? -3.050 0.802 4.624 1.00 93.81 92 LEU A C 1
ATOM 760 O O . LEU A 1 92 ? -4.167 0.350 4.850 1.00 93.81 92 LEU A O 1
ATOM 764 N N . ASN A 1 93 ? -2.865 2.004 4.075 1.00 90.56 93 ASN A N 1
ATOM 765 C CA . ASN A 1 93 ? -3.941 2.896 3.660 1.00 90.56 93 ASN A CA 1
ATOM 766 C C . ASN A 1 93 ? -4.062 2.980 2.125 1.00 90.56 93 ASN A C 1
ATOM 768 O O . ASN A 1 93 ? -3.218 2.474 1.379 1.00 90.56 93 ASN A O 1
ATOM 772 N N . THR A 1 94 ? -5.126 3.629 1.649 1.00 90.62 94 THR A N 1
ATOM 773 C CA . THR A 1 94 ? -5.418 3.788 0.216 1.00 90.62 94 THR A CA 1
ATOM 774 C C . THR A 1 94 ? -4.735 4.994 -0.427 1.00 90.62 94 THR A C 1
ATOM 776 O O . THR A 1 94 ? -4.808 5.131 -1.648 1.00 90.62 94 THR A O 1
ATOM 779 N N . ASP A 1 95 ? -3.996 5.822 0.321 1.00 86.69 95 ASP A N 1
ATOM 780 C CA . ASP A 1 95 ? -3.405 7.075 -0.182 1.00 86.69 95 ASP A CA 1
ATOM 781 C C . ASP A 1 95 ? -2.519 6.841 -1.409 1.00 86.69 95 ASP A C 1
ATOM 783 O O . ASP A 1 95 ? -2.481 7.635 -2.349 1.00 86.69 95 ASP A O 1
ATOM 787 N N . ARG A 1 96 ? -1.762 5.739 -1.430 1.00 83.19 96 ARG A N 1
ATOM 788 C CA . ARG A 1 96 ? -0.885 5.403 -2.564 1.00 83.19 96 ARG A CA 1
ATOM 789 C C . ARG A 1 96 ? -1.679 5.087 -3.828 1.00 83.19 96 ARG A C 1
ATOM 791 O O . ARG A 1 96 ? -1.261 5.484 -4.915 1.00 83.19 96 ARG A O 1
ATOM 798 N N . LEU A 1 97 ? -2.820 4.420 -3.677 1.00 85.88 97 LEU A N 1
ATOM 799 C CA . LEU A 1 97 ? -3.742 4.134 -4.771 1.00 85.88 97 LEU A CA 1
ATOM 800 C C . LEU A 1 97 ? -4.423 5.422 -5.257 1.00 85.88 97 LEU A C 1
ATOM 802 O O . LEU A 1 97 ? -4.519 5.659 -6.459 1.00 85.88 97 LEU A O 1
ATOM 806 N N . GLU A 1 98 ? -4.827 6.298 -4.340 1.00 84.62 98 GLU A N 1
ATOM 807 C CA . GLU A 1 98 ? -5.429 7.593 -4.675 1.00 84.62 98 GLU A CA 1
ATOM 808 C C . GLU A 1 98 ? -4.451 8.512 -5.416 1.00 84.62 98 GLU A C 1
ATOM 810 O O . GLU A 1 98 ? -4.807 9.115 -6.434 1.00 84.62 98 GLU A O 1
ATOM 815 N N . ASN A 1 99 ? -3.192 8.545 -4.970 1.00 84.75 99 ASN A N 1
ATOM 816 C CA . ASN A 1 99 ? -2.106 9.235 -5.662 1.00 84.75 99 ASN A CA 1
ATOM 817 C C . ASN A 1 99 ? -1.884 8.664 -7.072 1.00 84.75 99 ASN A C 1
ATOM 819 O O . ASN A 1 99 ? -1.709 9.427 -8.024 1.00 84.75 99 ASN A O 1
ATOM 823 N N . LEU A 1 100 ? -1.943 7.336 -7.234 1.00 85.12 100 LEU A N 1
ATOM 824 C CA . LEU A 1 100 ? -1.864 6.686 -8.544 1.00 85.12 100 LEU A CA 1
ATOM 825 C C . LEU A 1 100 ? -3.030 7.104 -9.455 1.00 85.12 100 LEU A C 1
ATOM 827 O O . LEU A 1 100 ? -2.805 7.453 -10.614 1.00 85.12 100 LEU A O 1
ATOM 831 N N . PHE A 1 101 ? -4.259 7.159 -8.938 1.00 85.06 101 PHE A N 1
ATOM 832 C CA . PHE A 1 101 ? -5.397 7.681 -9.700 1.00 85.06 101 PHE A CA 1
ATOM 833 C C . PHE A 1 101 ? -5.217 9.154 -10.086 1.00 85.06 101 PHE A C 1
ATOM 835 O O . PHE A 1 101 ? -5.584 9.545 -11.196 1.00 85.06 101 PHE A O 1
ATOM 842 N N . GLY A 1 102 ? -4.593 9.961 -9.222 1.00 82.69 102 GLY A N 1
ATOM 843 C CA . GLY A 1 102 ? -4.161 11.318 -9.559 1.00 82.69 102 GLY A CA 1
ATOM 844 C C . GLY A 1 102 ? -3.229 11.344 -10.772 1.00 82.69 102 GLY A C 1
ATOM 845 O O . GLY A 1 102 ? -3.437 12.132 -11.694 1.00 82.69 102 GLY A O 1
ATOM 846 N N . MET A 1 103 ? -2.261 10.426 -10.836 1.00 82.69 103 MET A N 1
ATOM 847 C CA . MET A 1 103 ? -1.342 10.321 -11.976 1.00 82.69 103 MET A CA 1
ATOM 848 C C . MET A 1 103 ? -2.045 9.969 -13.287 1.00 82.69 103 MET A C 1
ATOM 850 O O . MET A 1 103 ? -1.662 10.507 -14.328 1.00 82.69 103 MET A O 1
ATOM 854 N N . PHE A 1 104 ? -3.078 9.120 -13.259 1.00 84.25 104 PHE A N 1
ATOM 855 C CA . PHE A 1 104 ? -3.864 8.824 -14.462 1.00 84.25 104 PHE A CA 1
ATOM 856 C C . PHE A 1 104 ? -4.653 10.042 -14.947 1.00 84.25 104 PHE A C 1
ATOM 858 O O . PHE A 1 104 ? -4.635 10.330 -16.143 1.00 84.25 104 PHE A O 1
ATOM 865 N N . ARG A 1 105 ? -5.278 10.797 -14.032 1.00 85.06 105 ARG A N 1
ATOM 866 C CA . ARG A 1 105 ? -6.002 12.041 -14.360 1.00 85.06 105 ARG A CA 1
ATOM 867 C C . ARG A 1 105 ? -5.090 13.086 -15.013 1.00 85.06 105 ARG A C 1
ATOM 869 O O . ARG A 1 105 ? -5.491 13.757 -15.964 1.00 85.06 105 ARG A O 1
ATOM 876 N N . LEU A 1 106 ? -3.829 13.166 -14.585 1.00 84.50 106 LEU A N 1
ATOM 877 C CA . LEU A 1 106 ? -2.844 14.081 -15.172 1.00 84.50 106 LEU A CA 1
ATOM 878 C C . LEU A 1 106 ? -2.418 13.721 -16.606 1.00 84.50 106 LEU A C 1
ATOM 880 O O . LEU A 1 106 ? -1.961 14.612 -17.320 1.00 84.50 106 LEU A O 1
ATOM 884 N N . GLN A 1 107 ? -2.576 12.472 -17.068 1.00 81.25 107 GLN A N 1
ATOM 885 C CA . GLN A 1 107 ? -2.064 12.061 -18.388 1.00 81.25 107 GLN A CA 1
ATOM 886 C C . GLN A 1 107 ? -2.739 12.760 -19.576 1.00 81.25 107 GLN A C 1
ATOM 888 O O . GLN A 1 107 ? -2.118 12.864 -20.630 1.00 81.25 107 GLN A O 1
ATOM 893 N N . ASN A 1 108 ? -3.970 13.253 -19.408 1.00 76.81 108 ASN A N 1
ATOM 894 C CA . ASN A 1 108 ? -4.777 13.844 -20.481 1.00 76.81 108 ASN A CA 1
ATOM 895 C C . ASN A 1 108 ? -5.127 15.314 -20.195 1.00 76.81 108 ASN A C 1
ATOM 897 O O . ASN A 1 108 ? -6.283 15.707 -20.313 1.00 76.81 108 ASN A O 1
ATOM 901 N N . GLY A 1 109 ? -4.149 16.114 -19.757 1.00 78.94 109 GLY A N 1
ATOM 902 C CA . GLY A 1 109 ? -4.365 17.540 -19.476 1.00 78.94 109 GLY A CA 1
ATOM 903 C C . GLY A 1 109 ? -5.176 17.794 -18.204 1.00 78.94 109 GLY A C 1
ATOM 904 O O . GLY A 1 109 ? -6.017 18.685 -18.181 1.00 78.94 109 GLY A O 1
ATOM 905 N N . ASN A 1 110 ? -4.930 17.003 -17.152 1.00 79.88 110 ASN A N 1
ATOM 906 C CA . ASN A 1 110 ? -5.660 17.071 -15.880 1.00 79.88 110 ASN A CA 1
ATOM 907 C C . ASN A 1 110 ? -7.172 16.804 -16.029 1.00 79.88 110 ASN A C 1
ATOM 909 O O . ASN A 1 110 ? -8.009 17.473 -15.423 1.00 79.88 110 ASN A O 1
ATOM 913 N N . ASN A 1 111 ? -7.527 15.808 -16.846 1.00 85.06 111 ASN A N 1
ATOM 914 C CA . ASN A 1 111 ? -8.906 15.356 -16.963 1.00 85.06 111 ASN A CA 1
ATOM 915 C C . ASN A 1 111 ? -9.337 14.677 -15.653 1.00 85.06 111 ASN A C 1
ATOM 917 O O . ASN A 1 111 ? -8.901 13.566 -15.348 1.00 85.06 111 ASN A O 1
ATOM 921 N N . LEU A 1 112 ? -10.216 15.339 -14.897 1.00 87.88 112 LEU A N 1
ATOM 922 C CA . LEU A 1 112 ? -10.739 14.837 -13.625 1.00 87.88 112 LEU A CA 1
ATOM 923 C C . LEU A 1 112 ? -11.527 13.530 -13.784 1.00 87.88 112 LEU A C 1
ATOM 925 O O . LEU A 1 112 ? -11.477 12.683 -12.894 1.00 87.88 112 LEU A O 1
ATOM 929 N N . ASN A 1 113 ? -12.198 13.352 -14.925 1.00 92.00 113 ASN A N 1
ATOM 930 C CA . ASN A 1 113 ? -13.080 12.222 -15.207 1.00 92.00 113 ASN A CA 1
ATOM 931 C C . ASN A 1 113 ? -12.676 11.557 -16.536 1.00 92.00 113 ASN A C 1
ATOM 933 O O . ASN A 1 113 ? -13.343 11.747 -17.558 1.00 92.00 113 ASN A O 1
ATOM 937 N N . PRO A 1 114 ? -11.561 10.804 -16.564 1.00 89.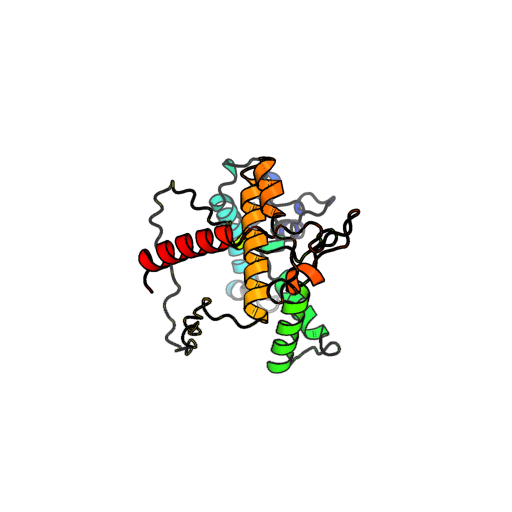81 114 PRO A N 1
ATOM 938 C CA . PRO A 1 114 ? -11.155 10.079 -17.758 1.00 89.81 114 PRO A CA 1
ATOM 939 C C . PRO A 1 114 ? -12.191 9.013 -18.126 1.00 89.81 114 PRO A C 1
ATOM 941 O O . PRO A 1 114 ? -12.740 8.334 -17.258 1.00 89.81 114 PRO A O 1
ATOM 944 N N . THR A 1 115 ? -12.425 8.822 -19.424 1.00 92.94 115 THR A N 1
ATOM 945 C CA . THR A 1 115 ? -13.208 7.674 -19.900 1.00 92.94 115 THR A CA 1
ATOM 946 C C . THR A 1 115 ? -12.456 6.365 -19.615 1.00 92.94 115 THR A C 1
ATOM 948 O O . THR A 1 115 ? -11.227 6.380 -19.486 1.00 92.94 115 THR A O 1
ATOM 951 N N . PRO A 1 116 ? -13.131 5.202 -19.574 1.00 94.69 116 PRO A N 1
ATOM 952 C CA . PRO A 1 116 ? -12.453 3.919 -19.376 1.00 94.69 116 PRO A CA 1
ATOM 953 C C . PRO A 1 116 ? -11.307 3.667 -20.371 1.00 94.69 116 PRO A C 1
ATOM 955 O O . PRO A 1 116 ? -10.243 3.184 -19.989 1.00 94.69 116 PRO A O 1
ATOM 958 N N . VAL A 1 117 ? -11.478 4.073 -21.636 1.00 93.19 117 VAL A N 1
ATOM 959 C CA . VAL A 1 117 ? -10.433 3.970 -22.672 1.00 93.19 117 VAL A CA 1
ATOM 960 C C . VAL A 1 117 ? -9.247 4.884 -22.356 1.00 93.19 117 VAL A C 1
ATOM 962 O O . VAL A 1 117 ? -8.096 4.463 -22.443 1.00 93.19 117 VAL A O 1
ATOM 965 N N . GLN A 1 118 ? -9.511 6.124 -21.940 1.00 89.06 118 GLN A N 1
ATOM 966 C CA . GLN A 1 118 ? -8.471 7.073 -21.540 1.00 89.06 118 GLN A CA 1
ATOM 967 C C . GLN A 1 118 ? -7.689 6.588 -20.316 1.00 89.06 118 GLN A C 1
ATOM 969 O O . GLN A 1 118 ? -6.464 6.704 -20.294 1.00 89.06 118 GLN A O 1
ATOM 974 N N . PHE A 1 119 ? -8.382 6.020 -19.327 1.00 89.38 119 PHE A N 1
ATOM 975 C CA . PHE A 1 119 ? -7.761 5.398 -18.163 1.00 89.38 119 PHE A CA 1
ATOM 976 C C . PHE A 1 119 ? -6.867 4.225 -18.575 1.00 89.38 119 PHE A C 1
ATOM 978 O O . PHE A 1 119 ? -5.713 4.170 -18.163 1.00 89.38 119 PHE A O 1
ATOM 985 N N . HIS A 1 120 ? -7.359 3.327 -19.434 1.00 90.00 120 HIS A N 1
ATOM 986 C CA . HIS A 1 120 ? -6.593 2.180 -19.935 1.00 90.00 120 HIS A CA 1
ATOM 987 C C . HIS A 1 120 ? -5.318 2.604 -20.667 1.00 90.00 120 HIS A C 1
ATOM 989 O O . HIS A 1 120 ? -4.236 2.079 -20.400 1.00 90.00 120 HIS A O 1
ATOM 995 N N . CYS A 1 121 ? -5.419 3.596 -21.553 1.00 86.31 121 CYS A N 1
ATOM 996 C CA . CYS A 1 121 ? -4.261 4.153 -22.251 1.00 86.31 121 CYS A CA 1
ATOM 997 C C . CYS A 1 121 ? -3.266 4.803 -21.277 1.00 86.31 121 CYS A C 1
ATOM 999 O O . CYS A 1 121 ? -2.061 4.567 -21.383 1.00 86.31 121 CYS A O 1
ATOM 1001 N N . ALA A 1 122 ? -3.754 5.578 -20.302 1.00 85.81 122 ALA A N 1
ATOM 1002 C CA . ALA A 1 122 ? -2.927 6.197 -19.268 1.00 85.81 122 ALA A CA 1
ATOM 1003 C C . ALA A 1 122 ? -2.221 5.152 -18.391 1.00 85.81 122 ALA A C 1
ATOM 1005 O O . ALA A 1 122 ? -1.028 5.291 -18.115 1.00 85.81 122 ALA A O 1
ATOM 1006 N N . PHE A 1 123 ? -2.932 4.091 -18.004 1.00 86.62 123 PHE A N 1
ATOM 1007 C CA . PHE A 1 123 ? -2.386 2.963 -17.261 1.00 86.62 123 PHE A CA 1
ATOM 1008 C C . PHE A 1 123 ? -1.281 2.270 -18.052 1.00 86.62 123 PHE A C 1
ATOM 1010 O O . PHE A 1 123 ? -0.163 2.191 -17.554 1.00 86.62 123 PHE A O 1
ATOM 1017 N N . LYS A 1 124 ? -1.547 1.843 -19.295 1.00 84.56 124 LYS A N 1
ATOM 1018 C CA . LYS A 1 124 ? -0.543 1.193 -20.157 1.00 84.56 124 LYS A CA 1
ATOM 1019 C C . LYS A 1 124 ? 0.709 2.050 -20.308 1.00 84.56 124 LYS A C 1
ATOM 1021 O O . LYS A 1 124 ? 1.819 1.564 -20.114 1.00 84.56 124 LYS A O 1
ATOM 1026 N N . LYS A 1 125 ? 0.528 3.340 -20.599 1.00 82.19 125 LYS A N 1
ATOM 1027 C CA . LYS A 1 125 ? 1.629 4.296 -20.731 1.00 82.19 125 LYS A CA 1
ATOM 1028 C C . LYS A 1 125 ? 2.448 4.393 -19.442 1.00 82.19 125 LYS A C 1
ATOM 1030 O O . LYS A 1 125 ? 3.664 4.237 -19.492 1.00 82.19 125 LYS A O 1
ATOM 1035 N N . LEU A 1 126 ? 1.808 4.646 -18.296 1.00 80.81 126 LEU A N 1
ATOM 1036 C CA . LEU A 1 126 ? 2.509 4.778 -17.013 1.00 80.81 126 LEU A CA 1
ATOM 1037 C C . LEU A 1 126 ? 3.141 3.465 -16.553 1.00 80.81 126 LEU A C 1
ATOM 1039 O O . LEU A 1 126 ? 4.225 3.497 -15.977 1.00 80.81 126 LEU A O 1
ATOM 1043 N N . PHE A 1 127 ? 2.494 2.332 -16.817 1.00 82.25 127 PHE A N 1
ATOM 1044 C CA . PHE A 1 127 ? 3.042 1.011 -16.552 1.00 82.25 127 PHE A CA 1
ATOM 1045 C C . PHE A 1 127 ? 4.336 0.821 -17.337 1.00 82.25 127 PHE A C 1
ATOM 1047 O O . PHE A 1 127 ? 5.373 0.649 -16.713 1.00 82.25 127 PHE A O 1
ATOM 1054 N N . CYS A 1 128 ? 4.319 0.976 -18.665 1.00 77.00 128 CYS A N 1
ATOM 1055 C CA . CYS A 1 128 ? 5.527 0.848 -19.481 1.00 77.00 128 CYS A CA 1
ATOM 1056 C C . CYS A 1 128 ? 6.619 1.837 -19.041 1.00 77.00 128 CYS A C 1
ATOM 1058 O O . CYS A 1 128 ? 7.759 1.441 -18.831 1.00 77.00 128 CYS A O 1
ATOM 1060 N N . LEU A 1 129 ? 6.280 3.110 -18.818 1.00 74.81 129 LEU A N 1
ATOM 1061 C CA . LEU A 1 129 ? 7.260 4.116 -18.392 1.00 74.81 129 LEU A CA 1
ATOM 1062 C C . LEU A 1 129 ? 7.885 3.819 -17.026 1.00 74.81 129 LEU A C 1
ATOM 1064 O O . LEU A 1 129 ? 9.035 4.178 -16.803 1.00 74.81 129 LEU A O 1
ATOM 1068 N N . ASN A 1 130 ? 7.139 3.233 -16.090 1.00 71.25 130 ASN A N 1
ATOM 1069 C CA . ASN A 1 130 ? 7.664 2.918 -14.762 1.00 71.25 130 ASN A CA 1
ATOM 1070 C C . ASN A 1 130 ? 8.335 1.545 -14.708 1.00 71.25 130 ASN A C 1
ATOM 1072 O O . ASN A 1 130 ? 9.309 1.387 -13.978 1.00 71.25 130 ASN A O 1
ATOM 1076 N N . TYR A 1 131 ? 7.841 0.583 -15.481 1.00 69.31 131 TYR A N 1
ATOM 1077 C CA . TYR A 1 131 ? 8.384 -0.767 -15.577 1.00 69.31 131 TYR A CA 1
ATOM 1078 C C . TYR A 1 131 ? 9.714 -0.778 -16.339 1.00 69.31 131 TYR A C 1
ATOM 1080 O O . TYR A 1 131 ? 10.678 -1.392 -15.897 1.00 69.31 131 TYR A O 1
ATOM 1088 N N . PHE A 1 132 ? 9.808 -0.013 -17.431 1.00 65.94 132 PHE A N 1
ATOM 1089 C CA . PHE A 1 132 ? 11.019 0.113 -18.244 1.00 65.94 132 PHE A CA 1
ATOM 1090 C C . PHE A 1 132 ? 11.917 1.292 -17.822 1.00 65.94 132 PHE A C 1
ATOM 1092 O O . PHE A 1 132 ? 12.722 1.782 -18.611 1.00 65.94 132 PHE A O 1
ATOM 1099 N N . LYS A 1 133 ? 11.803 1.788 -16.582 1.00 57.44 133 LYS A N 1
ATOM 1100 C CA . LYS A 1 133 ? 12.738 2.800 -16.065 1.00 57.44 133 LYS A CA 1
ATOM 1101 C C . LYS A 1 133 ? 14.076 2.148 -15.721 1.00 57.44 133 LYS A C 1
ATOM 1103 O O . LYS A 1 133 ? 14.148 1.246 -14.889 1.00 57.44 133 LYS A O 1
ATOM 1108 N N . HIS A 1 134 ? 15.150 2.651 -16.321 1.00 49.16 134 HIS A N 1
ATOM 1109 C CA . HIS A 1 134 ? 16.513 2.258 -15.975 1.00 49.16 134 HIS A CA 1
ATOM 1110 C C . HIS A 1 134 ? 16.851 2.661 -14.535 1.00 49.16 134 HIS A C 1
ATOM 1112 O O . HIS A 1 134 ? 16.448 3.728 -14.065 1.00 49.16 134 HIS A O 1
ATOM 1118 N N . SER A 1 135 ? 17.611 1.821 -13.826 1.00 52.06 135 SER A N 1
ATOM 1119 C CA . SER A 1 135 ? 18.158 2.240 -12.534 1.00 52.06 135 SER A CA 1
ATOM 1120 C C . SER A 1 135 ? 19.341 3.189 -12.781 1.00 52.06 135 SER A C 1
ATOM 1122 O O . SER A 1 135 ? 20.126 2.919 -13.692 1.00 52.06 135 SER A O 1
ATOM 1124 N N . PRO A 1 136 ? 19.494 4.272 -11.996 1.00 49.66 136 PRO A N 1
ATOM 1125 C CA . PRO A 1 136 ? 20.424 5.3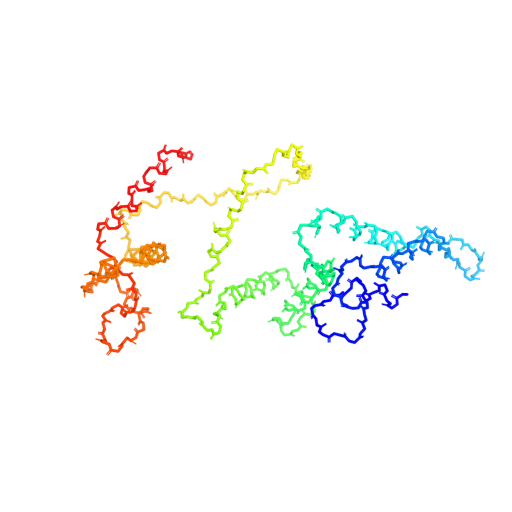64 -12.301 1.00 49.66 136 PRO A CA 1
ATOM 1126 C C . PRO A 1 136 ? 21.905 4.949 -12.381 1.00 49.66 136 PRO A C 1
ATOM 1128 O O . PRO A 1 136 ? 22.698 5.698 -12.935 1.00 49.66 136 PRO A O 1
ATOM 1131 N N . ASN A 1 137 ? 22.262 3.750 -11.896 1.00 49.44 137 ASN A N 1
ATOM 1132 C CA . ASN A 1 137 ? 23.633 3.228 -11.861 1.00 49.44 137 ASN A CA 1
ATOM 1133 C C . ASN A 1 137 ? 23.779 1.827 -12.508 1.00 49.44 137 ASN A C 1
ATOM 1135 O O . ASN A 1 137 ? 24.721 1.107 -12.183 1.00 49.44 137 ASN A O 1
ATOM 1139 N N . SER A 1 138 ? 22.843 1.389 -13.359 1.00 46.53 138 SER A N 1
ATOM 1140 C CA . SER A 1 138 ? 22.904 0.070 -14.019 1.00 46.53 138 SER A CA 1
ATOM 1141 C C . SER A 1 138 ? 22.938 0.210 -15.537 1.00 46.53 138 SER A C 1
ATOM 1143 O O . SER A 1 138 ? 22.096 0.894 -16.111 1.00 46.53 138 SER A O 1
ATOM 1145 N N . ASN A 1 139 ? 23.848 -0.525 -16.183 1.00 49.34 139 ASN A N 1
ATOM 1146 C CA . ASN A 1 139 ? 24.008 -0.600 -17.644 1.00 49.34 139 ASN A CA 1
ATOM 1147 C C . ASN A 1 139 ? 22.856 -1.343 -18.359 1.00 49.34 139 ASN A C 1
ATOM 1149 O O . ASN A 1 139 ? 22.903 -1.554 -19.566 1.00 49.34 139 ASN A O 1
ATOM 1153 N N . CYS A 1 140 ? 21.830 -1.773 -17.620 1.00 46.25 140 CYS A N 1
ATOM 1154 C CA . CYS A 1 140 ? 20.609 -2.414 -18.108 1.00 46.25 140 CYS A CA 1
ATOM 1155 C C . CYS A 1 140 ? 19.423 -2.042 -17.203 1.00 46.25 140 CYS A C 1
ATOM 1157 O O . CYS A 1 140 ? 19.612 -1.596 -16.063 1.00 46.25 140 CYS A O 1
ATOM 1159 N N . LEU A 1 141 ? 18.193 -2.243 -17.700 1.00 46.22 141 LEU A N 1
ATOM 1160 C CA . LEU A 1 141 ? 17.006 -2.347 -16.842 1.00 46.22 141 LEU A CA 1
ATOM 1161 C C . LEU A 1 141 ? 17.344 -3.265 -15.661 1.00 46.22 141 LEU A C 1
ATOM 1163 O O . LEU A 1 141 ? 18.053 -4.255 -15.835 1.00 46.22 141 LEU A O 1
ATOM 1167 N N . LYS A 1 142 ? 16.904 -2.914 -14.451 1.00 44.00 142 LYS A N 1
ATOM 1168 C CA . LYS A 1 142 ? 17.046 -3.838 -13.328 1.00 44.00 142 LYS A CA 1
ATOM 1169 C C . LYS A 1 142 ? 16.131 -5.012 -13.660 1.00 44.00 142 LYS A C 1
ATOM 1171 O O . LYS A 1 142 ? 14.916 -4.831 -13.611 1.00 44.00 142 LYS A O 1
ATOM 1176 N N . ASP A 1 143 ? 16.696 -6.149 -14.062 1.00 50.16 143 ASP A N 1
ATOM 1177 C CA . ASP A 1 143 ? 15.900 -7.360 -14.205 1.00 50.16 143 ASP A CA 1
ATOM 1178 C C . ASP A 1 143 ? 15.167 -7.560 -12.875 1.00 50.16 143 ASP A C 1
ATOM 1180 O O . ASP A 1 143 ? 15.752 -7.495 -11.793 1.00 50.16 143 ASP A O 1
ATOM 1184 N N . LEU A 1 144 ? 13.849 -7.717 -12.950 1.00 48.94 144 LEU A N 1
ATOM 1185 C CA . LEU A 1 144 ? 13.034 -8.199 -11.836 1.00 48.94 144 LEU A CA 1
ATOM 1186 C C . LEU A 1 144 ? 13.144 -9.730 -11.746 1.00 48.94 144 LEU A C 1
ATOM 1188 O O . LEU A 1 144 ? 12.240 -10.396 -11.255 1.00 48.94 144 LEU A O 1
ATOM 1192 N N . ASP A 1 145 ? 14.270 -10.295 -12.184 1.00 50.56 145 ASP A N 1
ATOM 1193 C CA . ASP A 1 145 ? 14.647 -11.695 -11.998 1.00 50.56 145 ASP A CA 1
ATOM 1194 C C . ASP A 1 145 ? 14.638 -12.083 -10.512 1.00 50.56 145 ASP A C 1
ATOM 1196 O O . ASP A 1 145 ? 14.388 -13.240 -10.191 1.00 50.56 145 ASP A O 1
ATOM 1200 N N . SER A 1 146 ? 14.809 -11.123 -9.593 1.00 49.22 146 SER A N 1
ATOM 1201 C CA . SER A 1 146 ? 14.606 -11.320 -8.150 1.00 49.22 146 SER A CA 1
ATOM 1202 C C . SER A 1 146 ? 13.211 -11.848 -7.801 1.00 49.22 146 SER A C 1
ATOM 1204 O O . SER A 1 146 ? 13.076 -12.602 -6.848 1.00 49.22 146 SER A O 1
ATOM 1206 N N . ILE A 1 147 ? 12.166 -11.488 -8.558 1.00 43.84 147 ILE A N 1
ATOM 1207 C CA . ILE A 1 147 ? 10.821 -12.061 -8.367 1.00 43.84 147 ILE A CA 1
ATOM 1208 C C . ILE A 1 147 ? 10.805 -13.546 -8.745 1.00 43.84 147 ILE A C 1
ATOM 1210 O O . ILE A 1 147 ? 10.170 -14.334 -8.056 1.00 43.84 147 ILE A O 1
ATOM 1214 N N . LEU A 1 148 ? 11.535 -13.932 -9.794 1.00 39.47 148 LEU A N 1
ATOM 1215 C CA . LEU A 1 148 ? 11.653 -15.326 -10.236 1.00 39.47 148 LEU A CA 1
ATOM 1216 C C . LEU A 1 148 ? 12.600 -16.150 -9.352 1.00 39.47 148 LEU A C 1
ATOM 1218 O O . LEU A 1 148 ? 12.492 -17.367 -9.300 1.00 39.47 148 LEU A O 1
ATOM 1222 N N . SER A 1 149 ? 13.529 -15.488 -8.659 1.00 39.22 149 SER A N 1
ATOM 1223 C CA . SER A 1 149 ? 14.522 -16.120 -7.780 1.00 39.22 149 SER A CA 1
ATOM 1224 C C . SER A 1 149 ? 14.163 -16.068 -6.291 1.00 39.22 149 SER A C 1
ATOM 1226 O O . SER A 1 149 ? 14.898 -16.615 -5.474 1.00 39.22 149 SER A O 1
ATOM 1228 N N . HIS A 1 150 ? 13.013 -15.487 -5.934 1.00 38.75 150 HIS A N 1
ATOM 1229 C CA . HIS A 1 150 ? 12.407 -15.606 -4.607 1.00 38.75 150 HIS A CA 1
ATOM 1230 C C . HIS A 1 150 ? 11.304 -16.671 -4.590 1.00 38.75 150 HIS A C 1
ATOM 1232 O O . HIS A 1 150 ? 10.183 -16.428 -4.149 1.00 38.75 150 HIS A O 1
ATOM 1238 N N . SER A 1 151 ? 11.635 -17.892 -4.998 1.00 35.78 151 SER A N 1
ATOM 1239 C CA . SER A 1 151 ? 11.043 -19.075 -4.380 1.00 35.78 151 SER A CA 1
ATOM 1240 C C . SER A 1 151 ? 11.728 -19.264 -3.026 1.00 35.78 151 SER A C 1
ATOM 1242 O O . SER A 1 151 ? 12.648 -20.062 -2.880 1.00 35.78 151 SER A O 1
ATOM 1244 N N . ASN A 1 152 ? 11.290 -18.514 -2.008 1.00 35.59 152 ASN A N 1
ATOM 1245 C CA . ASN A 1 152 ? 11.545 -18.909 -0.621 1.00 35.59 152 ASN A CA 1
ATOM 1246 C C . ASN A 1 152 ? 10.681 -20.141 -0.328 1.00 35.59 152 ASN A C 1
ATOM 1248 O O . ASN A 1 152 ? 9.668 -20.070 0.363 1.00 35.59 152 ASN A O 1
ATOM 1252 N N . VAL A 1 153 ? 11.082 -21.266 -0.909 1.00 36.25 153 VAL A N 1
ATOM 1253 C CA . VAL A 1 153 ? 10.764 -22.596 -0.417 1.00 36.25 153 VAL A CA 1
ATOM 1254 C C . VAL A 1 153 ? 11.870 -22.912 0.583 1.00 36.25 153 VAL A C 1
ATOM 1256 O O . VAL A 1 153 ? 12.801 -23.659 0.309 1.00 36.25 153 VAL A O 1
ATOM 1259 N N . GLU A 1 154 ? 11.806 -22.270 1.748 1.00 33.41 154 GLU A N 1
ATOM 1260 C CA . GLU A 1 154 ? 12.312 -22.928 2.947 1.00 33.41 154 GLU A CA 1
ATOM 1261 C C . GLU A 1 154 ? 11.197 -23.877 3.389 1.00 33.41 154 GLU A C 1
ATOM 1263 O O . GLU A 1 154 ? 10.292 -23.536 4.153 1.00 33.41 154 GLU A O 1
ATOM 1268 N N . GLU A 1 155 ? 11.227 -25.071 2.801 1.00 42.75 155 GLU A N 1
ATOM 1269 C CA . GLU A 1 155 ? 10.544 -26.257 3.297 1.00 42.75 155 GLU A CA 1
ATOM 1270 C C . GLU A 1 155 ? 11.043 -26.561 4.713 1.00 42.75 155 GLU A C 1
ATOM 1272 O O . GLU A 1 155 ? 11.968 -27.338 4.893 1.00 42.75 155 GLU A O 1
ATOM 1277 N N . THR A 1 156 ? 10.420 -25.969 5.729 1.00 38.62 156 THR A N 1
ATOM 1278 C CA . THR A 1 156 ? 10.227 -26.613 7.036 1.00 38.62 156 THR A CA 1
ATOM 1279 C C . THR A 1 156 ? 9.095 -25.914 7.776 1.00 38.62 156 THR A C 1
ATOM 1281 O O . THR A 1 156 ? 9.292 -24.924 8.477 1.00 38.62 156 THR A O 1
ATOM 1284 N N . GLY A 1 157 ? 7.887 -26.450 7.640 1.00 32.16 157 GLY A N 1
ATOM 1285 C CA . GLY A 1 157 ? 6.749 -26.040 8.450 1.00 32.16 157 GLY A CA 1
ATOM 1286 C C . GLY A 1 157 ? 5.454 -26.585 7.880 1.00 32.16 157 GLY A C 1
ATOM 1287 O O . GLY A 1 157 ? 4.885 -25.995 6.975 1.00 32.16 157 GLY A O 1
ATOM 1288 N N . ASN A 1 158 ? 4.983 -27.710 8.418 1.00 38.91 158 ASN A N 1
ATOM 1289 C CA . ASN A 1 158 ? 3.628 -28.207 8.189 1.00 38.91 158 ASN A CA 1
ATOM 1290 C C . ASN A 1 158 ? 2.608 -27.127 8.596 1.00 38.91 158 ASN A C 1
ATOM 1292 O O . ASN A 1 158 ? 2.226 -27.035 9.763 1.00 38.91 158 ASN A O 1
ATOM 1296 N N . CYS A 1 159 ? 2.139 -26.322 7.648 1.00 27.20 159 CYS A N 1
ATOM 1297 C CA . CYS A 1 159 ? 0.978 -25.459 7.820 1.00 27.20 159 CYS A CA 1
ATOM 1298 C C . CYS A 1 159 ? -0.162 -25.965 6.934 1.00 27.20 159 CYS A C 1
ATOM 1300 O O . CYS A 1 159 ? -0.374 -25.523 5.808 1.00 27.20 159 CYS A O 1
ATOM 1302 N N . ASN A 1 160 ? -0.946 -26.885 7.502 1.00 35.16 160 ASN A N 1
ATOM 1303 C CA . ASN A 1 160 ? -2.299 -27.195 7.048 1.00 35.16 160 ASN A CA 1
ATOM 1304 C C . ASN A 1 160 ? -3.208 -25.981 7.303 1.00 35.16 160 ASN A C 1
ATOM 1306 O O . ASN A 1 160 ? -4.040 -25.989 8.209 1.00 35.16 160 ASN A O 1
ATOM 1310 N N . THR A 1 161 ? -3.041 -24.913 6.532 1.00 30.52 161 THR A N 1
ATOM 1311 C CA . THR A 1 161 ? -4.024 -23.829 6.453 1.00 30.52 161 THR A CA 1
ATOM 1312 C C . THR A 1 161 ? -4.750 -23.952 5.124 1.00 30.52 161 THR A C 1
ATOM 1314 O O . THR A 1 161 ? -4.106 -23.828 4.082 1.00 30.52 161 THR A O 1
ATOM 1317 N N . PRO A 1 162 ? -6.071 -24.207 5.120 1.00 31.86 162 PRO A N 1
ATOM 1318 C CA . PRO A 1 162 ? -6.822 -24.231 3.882 1.00 31.86 162 PRO A CA 1
ATOM 1319 C C . PRO A 1 162 ? -6.760 -22.826 3.290 1.00 31.86 162 PRO A C 1
ATOM 1321 O O . PRO A 1 162 ? -7.170 -21.851 3.921 1.00 31.86 162 PRO A O 1
ATOM 1324 N N . VAL A 1 163 ? -6.213 -22.728 2.082 1.00 29.56 163 VAL A N 1
ATOM 1325 C CA . VAL A 1 163 ? -6.283 -21.523 1.264 1.00 29.56 163 VAL A CA 1
ATOM 1326 C C . VAL A 1 163 ? -7.766 -21.192 1.107 1.00 29.56 163 VAL A C 1
ATOM 1328 O O . VAL A 1 163 ? -8.494 -21.880 0.393 1.00 29.56 163 VAL A O 1
ATOM 1331 N N . ILE A 1 164 ? -8.241 -20.161 1.808 1.00 32.34 164 ILE A N 1
ATOM 1332 C CA . ILE A 1 164 ? -9.585 -19.624 1.600 1.00 32.34 164 ILE A CA 1
ATOM 1333 C C . ILE A 1 164 ? -9.528 -18.848 0.282 1.00 32.34 164 ILE A C 1
ATOM 1335 O O . ILE A 1 164 ? -9.335 -17.635 0.249 1.00 32.34 164 ILE A O 1
ATOM 1339 N N . LEU A 1 165 ? -9.654 -19.581 -0.823 1.00 32.66 165 LEU A N 1
ATOM 1340 C CA . LEU A 1 165 ? -10.054 -19.017 -2.103 1.00 32.66 165 LEU A CA 1
ATOM 1341 C C . LEU A 1 165 ? -11.453 -18.409 -1.914 1.00 32.66 165 LEU A C 1
ATOM 1343 O O . LEU A 1 165 ? -12.335 -19.075 -1.357 1.00 32.66 165 LEU A O 1
ATOM 1347 N N . PRO A 1 166 ? -11.690 -17.156 -2.336 1.00 31.14 166 PRO A N 1
ATOM 1348 C CA . PRO A 1 166 ? -13.024 -16.586 -2.280 1.00 31.14 166 PRO A CA 1
ATOM 1349 C C . PRO A 1 166 ? -13.976 -17.483 -3.077 1.00 31.14 166 PRO A C 1
ATOM 1351 O O . PRO A 1 166 ? -13.678 -17.870 -4.208 1.00 31.14 166 PRO A O 1
ATOM 1354 N N . LYS A 1 167 ? -15.114 -17.839 -2.463 1.00 36.09 167 LYS A N 1
ATOM 1355 C CA . LYS A 1 167 ? -16.194 -18.585 -3.120 1.00 36.09 167 LYS A CA 1
ATOM 1356 C C . LYS A 1 167 ? -16.493 -17.925 -4.463 1.00 36.09 167 LYS A C 1
ATOM 1358 O O . LYS A 1 167 ? -16.791 -16.732 -4.493 1.00 36.09 167 LYS A O 1
ATOM 1363 N N . GLN A 1 168 ? -16.413 -18.717 -5.533 1.00 35.91 168 GLN A N 1
ATOM 1364 C CA . GLN A 1 168 ? -16.782 -18.333 -6.891 1.00 35.91 168 GLN A CA 1
ATOM 1365 C C . GLN A 1 168 ? -18.135 -17.617 -6.869 1.00 35.91 168 GLN A C 1
ATOM 1367 O O . GLN A 1 168 ? -19.184 -18.234 -6.683 1.00 35.91 168 GLN A O 1
ATOM 1372 N N . THR A 1 169 ? -18.121 -16.301 -7.049 1.00 34.78 169 THR A N 1
ATOM 1373 C CA . THR A 1 169 ? -19.299 -15.593 -7.526 1.00 34.78 169 THR A CA 1
ATOM 1374 C C . THR A 1 169 ? -19.472 -15.996 -8.983 1.00 34.78 169 THR A C 1
ATOM 1376 O O . THR A 1 169 ? -18.557 -15.851 -9.790 1.00 34.78 169 THR A O 1
ATOM 1379 N N . ALA A 1 170 ? -20.636 -16.560 -9.299 1.00 38.19 170 ALA A N 1
ATOM 1380 C CA . ALA A 1 170 ? -21.007 -17.113 -10.600 1.00 38.19 170 ALA A CA 1
ATOM 1381 C C . ALA A 1 170 ? -21.208 -16.040 -11.690 1.00 38.19 170 ALA A C 1
ATOM 1383 O O . ALA A 1 170 ? -22.172 -16.082 -12.447 1.00 38.19 170 ALA A O 1
ATOM 1384 N N . ASN A 1 171 ? -20.298 -15.072 -11.782 1.00 37.81 171 ASN A N 1
ATOM 1385 C CA . ASN A 1 171 ? -20.169 -14.227 -12.953 1.00 37.81 171 ASN A CA 1
ATOM 1386 C C . ASN A 1 171 ? -19.043 -14.820 -13.785 1.00 37.81 171 ASN A C 1
ATOM 1388 O O . ASN A 1 171 ? -17.867 -14.684 -13.449 1.00 37.81 171 ASN A O 1
ATOM 1392 N N . LEU A 1 172 ? -19.445 -15.520 -14.843 1.00 31.53 172 LEU A N 1
ATOM 1393 C CA . LEU A 1 172 ? -18.587 -16.081 -15.874 1.00 31.53 172 LEU A CA 1
ATOM 1394 C C . LEU A 1 172 ? -17.830 -14.926 -16.553 1.00 31.53 172 LEU A C 1
ATOM 1396 O O . LEU A 1 172 ? -18.228 -14.407 -17.594 1.00 31.53 172 LEU A O 1
ATOM 1400 N N . ILE A 1 173 ? -16.749 -14.459 -15.930 1.00 35.31 173 ILE A N 1
ATOM 1401 C CA . ILE A 1 173 ? -15.707 -13.751 -16.657 1.00 35.31 173 ILE A CA 1
ATOM 1402 C C . ILE A 1 173 ? -15.164 -14.823 -17.589 1.00 35.31 173 ILE A C 1
ATOM 1404 O O . ILE A 1 173 ? -14.563 -15.790 -17.123 1.00 35.31 173 ILE A O 1
ATOM 1408 N N . ASN A 1 174 ? -15.446 -14.691 -18.886 1.00 34.59 174 ASN A N 1
ATOM 1409 C CA . ASN A 1 174 ? -14.761 -15.454 -19.917 1.00 34.59 174 ASN A CA 1
ATOM 1410 C C . ASN A 1 174 ? -13.276 -15.116 -19.786 1.00 34.59 174 ASN A C 1
ATOM 1412 O O . ASN A 1 174 ? -12.793 -14.148 -20.374 1.00 34.59 174 ASN A O 1
ATOM 1416 N N . PHE A 1 175 ? -12.572 -15.869 -18.941 1.00 36.44 175 PHE A N 1
ATOM 1417 C CA . PHE A 1 175 ? -11.128 -15.907 -18.943 1.00 36.44 175 PHE A CA 1
ATOM 1418 C C . PHE A 1 175 ? -10.760 -16.277 -20.369 1.00 36.44 175 PHE A C 1
ATOM 1420 O O . PHE A 1 175 ? -11.122 -17.349 -20.855 1.00 36.44 175 PHE A O 1
ATOM 1427 N N . ILE A 1 176 ? -10.122 -15.333 -21.059 1.00 37.97 176 ILE A N 1
ATOM 1428 C CA . ILE A 1 176 ? -9.454 -15.607 -22.323 1.00 37.97 176 ILE A CA 1
ATOM 1429 C C . ILE A 1 176 ? -8.605 -16.848 -22.030 1.00 37.97 176 ILE A C 1
ATOM 1431 O O . ILE A 1 176 ? -7.834 -16.797 -21.064 1.00 37.97 176 ILE A O 1
ATOM 1435 N N . PRO A 1 177 ? -8.813 -17.970 -22.747 1.00 42.19 177 PRO A N 1
ATOM 1436 C CA . PRO A 1 177 ? -8.031 -19.168 -22.504 1.00 42.19 177 PRO A CA 1
ATOM 1437 C C . PRO A 1 177 ? -6.577 -18.736 -22.568 1.00 42.19 177 PRO A C 1
ATOM 1439 O O . PRO A 1 177 ? -6.231 -17.935 -23.442 1.00 42.19 177 PRO A O 1
ATOM 1442 N N . TYR A 1 178 ? -5.795 -19.176 -21.577 1.00 41.41 178 TYR A N 1
ATOM 1443 C CA . TYR A 1 178 ? -4.351 -18.993 -21.504 1.00 41.41 178 TYR A CA 1
ATOM 1444 C C . TYR A 1 178 ? -3.804 -18.850 -22.911 1.00 41.41 178 TYR A C 1
ATOM 1446 O O . TYR A 1 178 ? -4.085 -19.714 -23.745 1.00 41.41 178 TYR A O 1
ATOM 1454 N N . LEU A 1 179 ? -3.141 -17.719 -23.183 1.00 37.16 179 LEU A N 1
ATOM 1455 C CA . LEU A 1 179 ? -2.483 -17.484 -24.459 1.00 37.16 179 LEU A CA 1
ATOM 1456 C C . LEU A 1 179 ? -1.727 -18.777 -24.748 1.00 37.16 179 LEU A C 1
ATOM 1458 O O . LEU A 1 179 ? -0.828 -19.118 -23.980 1.00 37.16 179 LEU A O 1
ATOM 1462 N N . LYS A 1 180 ? -2.191 -19.557 -25.732 1.00 36.22 180 LYS A N 1
ATOM 1463 C CA . LYS A 1 180 ? -1.475 -20.748 -26.162 1.00 36.22 180 LYS A CA 1
ATOM 1464 C C . LYS A 1 180 ? -0.160 -20.180 -26.652 1.00 36.22 180 LYS A C 1
ATOM 1466 O O . LYS A 1 180 ? -0.122 -19.547 -27.702 1.00 36.22 180 LYS A O 1
ATOM 1471 N N . ILE A 1 181 ? 0.862 -20.283 -25.813 1.00 42.84 181 ILE 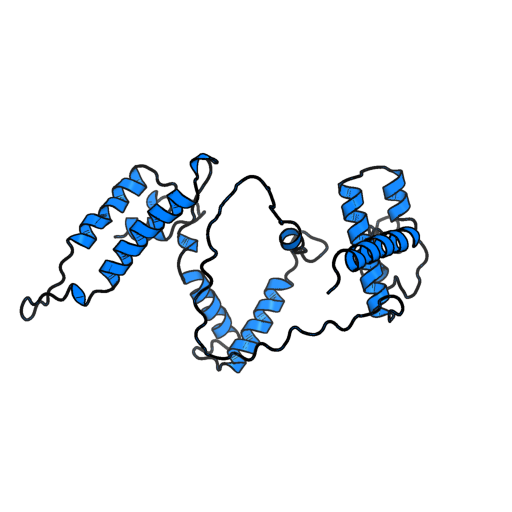A N 1
ATOM 1472 C CA . ILE A 1 181 ? 2.231 -20.183 -26.265 1.00 42.84 181 ILE A CA 1
ATOM 1473 C C . ILE A 1 181 ? 2.299 -21.379 -27.201 1.00 42.84 181 ILE A C 1
ATOM 1475 O O . ILE A 1 181 ? 2.237 -22.520 -26.749 1.00 42.84 181 ILE A O 1
ATOM 1479 N N . GLU A 1 182 ? 2.174 -21.117 -28.501 1.00 39.94 182 GLU A N 1
ATOM 1480 C CA . GLU A 1 182 ? 2.486 -22.126 -29.504 1.00 39.94 182 GLU A CA 1
ATOM 1481 C C . GLU A 1 182 ? 3.869 -22.659 -29.137 1.00 39.94 182 GLU A C 1
ATOM 1483 O O . GLU A 1 182 ? 4.701 -21.870 -28.684 1.00 39.94 182 GLU A O 1
ATOM 1488 N N . ASP A 1 183 ? 4.087 -23.971 -29.239 1.00 47.22 183 ASP A N 1
ATOM 1489 C CA . ASP A 1 183 ? 5.425 -24.544 -29.109 1.00 47.22 183 ASP A CA 1
ATOM 1490 C C . ASP A 1 183 ? 6.309 -23.833 -30.135 1.00 47.22 183 ASP A C 1
ATOM 1492 O O . ASP A 1 183 ? 6.309 -24.168 -31.321 1.00 47.22 183 ASP A O 1
ATOM 1496 N N . VAL A 1 184 ? 6.990 -22.768 -29.706 1.00 49.75 184 VAL A N 1
ATOM 1497 C CA . VAL A 1 184 ? 7.955 -22.075 -30.541 1.00 49.75 184 VAL A CA 1
ATOM 1498 C C . VAL A 1 184 ? 9.156 -22.987 -30.500 1.00 49.75 184 VAL A C 1
ATOM 1500 O O . VAL A 1 184 ? 9.974 -22.902 -29.586 1.00 49.75 184 VAL A O 1
ATOM 1503 N N . ASP A 1 185 ? 9.195 -23.923 -31.445 1.00 55.72 185 ASP A N 1
ATOM 1504 C CA . ASP A 1 185 ? 10.363 -24.749 -31.678 1.00 55.72 185 ASP A CA 1
ATOM 1505 C C . ASP A 1 185 ? 11.525 -23.814 -32.028 1.00 55.72 185 ASP A C 1
ATOM 1507 O O . ASP A 1 185 ? 11.704 -23.369 -33.162 1.00 55.72 185 ASP A O 1
ATOM 1511 N N . TYR A 1 186 ? 12.307 -23.468 -31.009 1.00 59.81 186 TYR A N 1
ATOM 1512 C CA . TYR A 1 186 ? 13.460 -22.583 -31.106 1.00 59.81 186 TYR A CA 1
ATOM 1513 C C . TYR A 1 186 ? 14.659 -23.260 -31.784 1.00 59.81 186 TYR A C 1
ATOM 1515 O O . TYR A 1 186 ? 15.789 -22.774 -31.699 1.00 59.81 186 TYR A O 1
ATOM 1523 N N . ARG A 1 187 ? 14.439 -24.393 -32.454 1.00 60.16 187 ARG A N 1
ATOM 1524 C CA . ARG A 1 187 ? 15.415 -25.027 -33.342 1.00 60.16 187 ARG A CA 1
ATOM 1525 C C . ARG A 1 187 ? 15.442 -24.347 -34.714 1.00 60.16 187 ARG A C 1
ATOM 1527 O O . ARG A 1 187 ? 16.502 -24.321 -35.330 1.00 60.16 187 ARG A O 1
ATOM 1534 N N . ASP A 1 188 ? 14.346 -23.694 -35.118 1.00 65.62 188 ASP A N 1
ATOM 1535 C CA . ASP A 1 188 ? 14.239 -22.898 -36.351 1.00 65.62 188 ASP A CA 1
ATOM 1536 C C . ASP A 1 188 ? 13.962 -21.414 -36.046 1.00 65.62 188 ASP A C 1
ATOM 1538 O O . ASP A 1 188 ? 12.905 -20.858 -36.350 1.00 65.62 188 ASP A O 1
ATOM 1542 N N . LEU A 1 189 ? 14.937 -20.742 -35.430 1.00 70.25 189 LEU A N 1
ATOM 1543 C CA . LEU A 1 189 ? 14.801 -19.334 -35.049 1.00 70.25 189 LEU A CA 1
ATOM 1544 C C . LEU A 1 189 ? 15.005 -18.387 -36.223 1.00 70.25 189 LEU A C 1
ATOM 1546 O O . LEU A 1 189 ? 15.993 -18.469 -36.965 1.00 70.25 189 LEU A O 1
ATOM 1550 N N . ASN A 1 190 ? 14.137 -17.380 -36.316 1.00 79.69 190 ASN A N 1
ATOM 1551 C CA . ASN A 1 190 ? 14.454 -16.224 -37.141 1.00 79.69 190 ASN A CA 1
ATOM 1552 C C . ASN A 1 190 ? 15.625 -15.430 -36.524 1.00 79.69 190 ASN A C 1
ATOM 1554 O O . ASN A 1 190 ? 15.974 -15.572 -35.351 1.00 79.69 190 ASN A O 1
ATOM 1558 N N . ILE A 1 191 ? 16.263 -14.574 -37.330 1.00 79.75 191 ILE A N 1
ATOM 1559 C CA . ILE A 1 191 ? 17.445 -13.813 -36.894 1.00 79.75 191 ILE A CA 1
ATOM 1560 C C . ILE A 1 191 ? 17.181 -13.039 -35.582 1.00 79.75 191 ILE A C 1
ATOM 1562 O O . ILE A 1 191 ? 18.015 -13.144 -34.680 1.00 79.75 191 ILE A O 1
ATOM 1566 N N . PRO A 1 192 ? 16.070 -12.288 -35.418 1.00 78.38 192 PRO A N 1
ATOM 1567 C CA . PRO A 1 192 ? 15.749 -11.629 -34.148 1.00 78.38 192 PRO A CA 1
ATOM 1568 C C . PRO A 1 192 ? 15.703 -12.561 -32.932 1.00 78.38 192 PRO A C 1
ATOM 1570 O O . PRO A 1 192 ? 16.268 -12.222 -31.890 1.00 78.38 192 PRO A O 1
ATOM 1573 N N . GLU A 1 193 ? 15.062 -13.720 -33.049 1.00 78.00 193 GLU A N 1
ATOM 1574 C CA . GLU A 1 193 ? 14.921 -14.658 -31.934 1.00 78.00 193 GLU A CA 1
ATOM 1575 C C . GLU A 1 193 ? 16.246 -15.347 -31.604 1.00 78.00 193 GLU A C 1
ATOM 1577 O O . GLU A 1 193 ? 16.603 -15.442 -30.433 1.00 78.00 193 GLU A O 1
ATOM 1582 N N . SER A 1 194 ? 17.031 -15.724 -32.618 1.00 80.31 194 SER A N 1
ATOM 1583 C CA . SER A 1 194 ? 18.388 -16.257 -32.433 1.00 80.31 194 SER A CA 1
ATOM 1584 C C . SER A 1 194 ? 19.284 -15.258 -31.686 1.00 80.31 194 SER A C 1
ATOM 1586 O O . SER A 1 194 ? 19.992 -15.607 -30.740 1.00 80.31 194 SER A O 1
ATOM 1588 N N . ASN A 1 195 ? 19.175 -13.974 -32.034 1.00 85.69 195 ASN A N 1
ATOM 1589 C CA . ASN A 1 195 ? 19.870 -12.891 -31.342 1.00 85.69 195 ASN A CA 1
ATOM 1590 C C . ASN A 1 195 ? 19.423 -12.723 -29.883 1.00 85.69 195 ASN A C 1
ATOM 1592 O O . ASN A 1 195 ? 20.257 -12.484 -29.004 1.00 85.69 195 ASN A O 1
ATOM 1596 N N . ALA A 1 196 ? 18.120 -12.830 -29.615 1.00 82.50 196 ALA A N 1
ATOM 1597 C CA . ALA A 1 196 ? 17.587 -12.769 -28.258 1.00 82.50 196 ALA A CA 1
ATOM 1598 C C . ALA A 1 196 ? 18.043 -13.975 -27.421 1.00 82.50 196 ALA A C 1
ATOM 1600 O O . ALA A 1 196 ? 18.432 -13.804 -26.265 1.00 82.50 196 ALA A O 1
ATOM 1601 N N . LEU A 1 197 ? 18.059 -15.169 -28.014 1.00 83.69 197 LEU A N 1
ATOM 1602 C CA . LEU A 1 197 ? 18.466 -16.397 -27.344 1.00 83.69 197 LEU A CA 1
ATOM 1603 C C . LEU A 1 197 ? 19.957 -16.379 -26.977 1.00 83.69 197 LEU A C 1
ATOM 1605 O O . LEU A 1 197 ? 20.303 -16.611 -25.820 1.00 83.69 197 LEU A O 1
ATOM 1609 N N . ASN A 1 198 ? 20.835 -15.982 -27.905 1.00 86.00 198 ASN A N 1
ATOM 1610 C CA . ASN A 1 198 ? 22.269 -15.822 -27.626 1.00 86.00 198 ASN A CA 1
ATOM 1611 C C . ASN A 1 198 ? 22.535 -14.814 -26.496 1.00 86.00 198 ASN A C 1
ATOM 1613 O O . ASN A 1 198 ? 23.429 -15.002 -25.667 1.00 86.00 198 ASN A O 1
ATOM 1617 N N . TYR A 1 199 ? 21.725 -13.756 -26.419 1.00 86.38 199 TYR A N 1
ATOM 1618 C CA . TYR A 1 199 ? 21.792 -12.801 -25.318 1.00 86.38 199 TYR A CA 1
ATOM 1619 C C . TYR A 1 199 ? 21.391 -13.427 -23.969 1.00 86.38 199 TYR A C 1
ATOM 1621 O O . TYR A 1 199 ? 22.041 -13.173 -22.949 1.00 86.38 199 TYR A O 1
ATOM 1629 N N . ILE A 1 200 ? 20.351 -14.268 -23.955 1.00 86.00 200 ILE A N 1
ATOM 1630 C CA . ILE A 1 200 ? 19.911 -15.008 -22.762 1.00 86.00 200 ILE A CA 1
ATOM 1631 C C . ILE A 1 200 ? 20.992 -15.996 -22.308 1.00 86.00 200 ILE A C 1
ATOM 1633 O O . ILE A 1 200 ? 21.316 -16.025 -21.118 1.00 86.00 200 ILE A O 1
ATOM 1637 N N . PHE A 1 201 ? 21.606 -16.748 -23.224 1.00 87.56 201 PHE A N 1
ATOM 1638 C CA . PHE A 1 201 ? 22.695 -17.670 -22.888 1.00 87.56 201 PHE A CA 1
ATOM 1639 C C . PHE A 1 201 ? 23.882 -16.953 -22.244 1.00 87.56 201 PHE A C 1
ATOM 1641 O O . PHE A 1 201 ? 24.377 -17.393 -21.203 1.00 87.56 201 PHE A O 1
ATOM 1648 N N . GLY A 1 202 ? 24.275 -15.794 -22.775 1.00 88.44 202 GLY A N 1
ATOM 1649 C CA . GLY A 1 202 ? 25.303 -14.957 -22.158 1.00 88.44 202 GLY A CA 1
ATOM 1650 C C . GLY A 1 202 ? 24.965 -14.532 -20.725 1.00 88.44 202 GLY A C 1
ATOM 1651 O O . GLY A 1 202 ? 25.812 -14.552 -19.825 1.00 88.44 202 GLY A O 1
ATOM 1652 N N . TYR A 1 203 ? 23.699 -14.202 -20.476 1.00 86.62 203 TYR A N 1
ATOM 1653 C CA . TYR A 1 203 ? 23.216 -13.872 -19.138 1.00 86.62 203 TYR A CA 1
ATOM 1654 C C . TYR A 1 203 ? 23.225 -15.082 -18.186 1.00 86.62 203 TYR A C 1
ATOM 1656 O O . TYR A 1 203 ? 23.688 -14.952 -17.046 1.00 86.62 203 TYR A O 1
ATOM 1664 N N . LEU A 1 204 ? 22.758 -16.252 -18.635 1.00 87.38 204 LEU A N 1
ATOM 1665 C CA . LEU A 1 204 ? 22.789 -17.486 -17.843 1.00 87.38 204 LEU A CA 1
ATOM 1666 C C . LEU A 1 204 ? 24.229 -17.849 -17.472 1.00 87.38 204 LEU A C 1
ATOM 1668 O O . LEU A 1 204 ? 24.525 -18.090 -16.299 1.00 87.38 204 LEU A O 1
ATOM 1672 N N . TYR A 1 205 ? 25.148 -17.755 -18.434 1.00 88.44 205 TYR A N 1
ATOM 1673 C CA . TYR A 1 205 ? 26.568 -17.983 -18.199 1.00 88.44 205 TYR A CA 1
ATOM 1674 C C . TYR A 1 205 ? 27.146 -17.013 -17.159 1.00 88.44 205 TYR A C 1
ATOM 1676 O O . TYR A 1 205 ? 27.829 -17.423 -16.217 1.00 88.44 205 TYR A O 1
ATOM 1684 N N . MET A 1 206 ? 26.808 -15.722 -17.250 1.00 86.38 206 MET A N 1
ATOM 1685 C CA . MET A 1 206 ? 27.200 -14.728 -16.245 1.00 86.38 206 MET A CA 1
ATOM 1686 C C . MET A 1 206 ? 26.692 -15.098 -14.839 1.00 86.38 206 MET A C 1
ATOM 1688 O O . MET A 1 206 ? 27.393 -14.867 -13.848 1.00 86.38 206 MET A O 1
ATOM 1692 N N . LYS A 1 207 ? 25.486 -15.662 -14.708 1.00 86.56 207 LYS A N 1
ATOM 1693 C CA . LYS A 1 207 ? 24.966 -16.122 -13.408 1.00 86.56 207 LYS A CA 1
ATOM 1694 C C . LYS A 1 207 ? 25.745 -17.324 -12.880 1.00 86.56 207 LYS A C 1
ATOM 1696 O O . LYS A 1 207 ? 26.041 -17.346 -11.684 1.00 86.56 207 LYS A O 1
ATOM 1701 N N . CYS A 1 208 ? 26.135 -18.258 -13.746 1.00 84.25 208 CYS A N 1
ATOM 1702 C CA . CYS A 1 208 ? 27.025 -19.362 -13.385 1.00 84.25 208 CYS A CA 1
ATOM 1703 C C . CYS A 1 208 ? 28.385 -18.843 -12.891 1.00 84.25 208 CYS A C 1
ATOM 1705 O O . CYS A 1 208 ? 28.825 -19.237 -11.812 1.00 84.25 208 CYS A O 1
ATOM 1707 N N . LEU A 1 209 ? 28.995 -17.878 -13.594 1.00 83.69 209 LEU A N 1
ATOM 1708 C CA . LEU A 1 209 ? 30.269 -17.260 -13.195 1.00 83.69 209 LEU A CA 1
ATOM 1709 C C . LEU A 1 209 ? 30.219 -16.592 -11.815 1.00 83.69 209 LEU A C 1
ATOM 1711 O O . LEU A 1 209 ? 31.200 -16.636 -11.076 1.00 83.69 209 LEU A O 1
ATOM 1715 N N . LYS A 1 210 ? 29.082 -15.993 -11.434 1.00 82.50 210 LYS A N 1
ATOM 1716 C CA . LYS A 1 210 ? 28.918 -15.401 -10.093 1.00 82.50 210 LYS A CA 1
ATOM 1717 C C . LYS A 1 210 ? 28.987 -16.437 -8.969 1.00 82.50 210 LYS A C 1
ATOM 1719 O O . LYS A 1 210 ? 29.328 -16.069 -7.849 1.00 82.50 210 LYS A O 1
ATOM 1724 N N . LYS A 1 211 ? 28.643 -17.698 -9.249 1.00 81.56 211 LYS A N 1
ATOM 1725 C CA . LYS A 1 211 ? 28.728 -18.811 -8.289 1.00 81.56 211 LYS A CA 1
ATOM 1726 C C . LYS A 1 211 ? 30.044 -19.585 -8.403 1.00 81.56 211 LYS A C 1
ATOM 1728 O O . LYS A 1 211 ? 30.533 -20.086 -7.396 1.00 81.56 211 LYS A O 1
ATOM 1733 N N . HIS A 1 212 ? 30.620 -19.660 -9.602 1.00 74.75 212 HIS A N 1
ATOM 1734 C CA . HIS A 1 212 ? 31.813 -20.448 -9.909 1.00 74.75 212 HIS A CA 1
ATOM 1735 C C . HIS A 1 212 ? 32.898 -19.549 -10.518 1.00 74.75 212 HIS A C 1
ATOM 1737 O O . HIS A 1 212 ? 33.016 -19.403 -11.734 1.00 74.75 212 HIS A O 1
ATOM 1743 N N . THR A 1 213 ? 33.695 -18.910 -9.659 1.00 67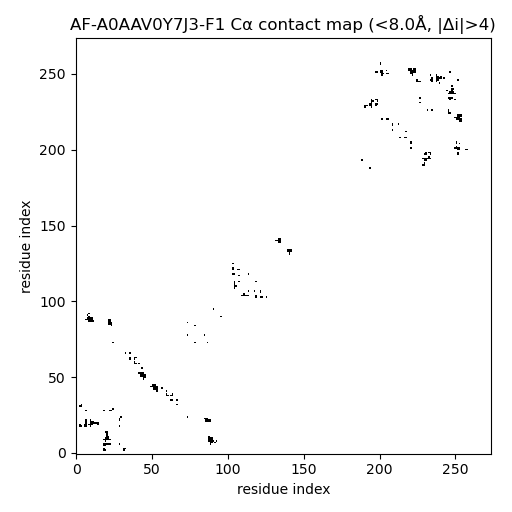.81 213 THR A N 1
ATOM 1744 C CA . THR A 1 213 ? 34.733 -17.951 -10.063 1.00 67.81 213 THR A CA 1
ATOM 1745 C C . THR A 1 213 ? 36.059 -18.653 -10.361 1.00 67.81 213 THR A C 1
ATOM 1747 O O . THR A 1 213 ? 36.979 -18.631 -9.542 1.00 67.81 213 THR A O 1
ATOM 1750 N N . PHE A 1 214 ? 36.171 -19.271 -11.537 1.00 76.94 214 PHE A N 1
ATOM 1751 C CA . PHE A 1 214 ? 37.431 -19.828 -12.042 1.00 76.94 214 PHE A CA 1
ATOM 1752 C C . PHE A 1 214 ? 37.898 -19.063 -13.288 1.00 76.94 214 PHE A C 1
ATOM 1754 O O . PHE A 1 214 ? 37.110 -18.768 -14.184 1.00 76.94 214 PHE A O 1
ATOM 1761 N N . ASN A 1 215 ? 39.196 -18.751 -13.374 1.00 75.62 215 ASN A N 1
ATOM 1762 C CA . ASN A 1 215 ? 39.762 -17.952 -14.475 1.00 75.62 215 ASN A CA 1
ATOM 1763 C C . ASN A 1 215 ? 39.559 -18.588 -15.862 1.00 75.62 215 ASN A C 1
ATOM 1765 O O . ASN A 1 215 ? 39.466 -17.878 -16.862 1.00 75.62 215 ASN A O 1
ATOM 1769 N N . GLU A 1 216 ? 39.489 -19.916 -15.932 1.00 80.06 216 GLU A N 1
ATOM 1770 C CA . GLU A 1 216 ? 39.223 -20.658 -17.170 1.00 80.06 216 GLU A CA 1
ATOM 1771 C C . GLU A 1 216 ? 37.805 -20.407 -17.693 1.00 80.06 216 GLU A C 1
ATOM 1773 O O . GLU A 1 216 ? 37.607 -20.266 -18.896 1.00 80.06 216 GLU A O 1
ATOM 1778 N N . TRP A 1 217 ? 36.840 -20.234 -16.790 1.00 79.62 217 TRP A N 1
ATOM 1779 C CA . TRP A 1 217 ? 35.444 -19.981 -17.133 1.00 79.62 217 TRP A CA 1
ATOM 1780 C C . TRP A 1 217 ? 35.250 -18.552 -17.641 1.00 79.62 217 TRP A C 1
ATOM 1782 O O . TRP A 1 217 ? 34.533 -18.315 -18.605 1.00 79.62 217 TRP A O 1
ATOM 1792 N N . ILE A 1 218 ? 35.974 -17.586 -17.075 1.00 80.00 218 ILE A N 1
ATOM 1793 C CA . ILE A 1 218 ? 35.972 -16.213 -17.602 1.00 80.00 218 ILE A CA 1
ATOM 1794 C C . ILE A 1 218 ? 36.498 -16.194 -19.045 1.00 80.00 218 ILE A C 1
ATOM 1796 O O . ILE A 1 218 ? 35.935 -15.518 -19.901 1.00 80.00 218 ILE A O 1
ATOM 1800 N N . LYS A 1 219 ? 37.552 -16.964 -19.348 1.00 82.69 219 LYS A N 1
ATOM 1801 C CA . LYS A 1 219 ? 38.062 -17.086 -20.724 1.00 82.69 219 LYS A CA 1
ATOM 1802 C C . LYS A 1 219 ? 37.054 -17.772 -21.645 1.00 82.69 219 LYS A C 1
ATOM 1804 O O . LYS A 1 219 ? 36.887 -17.332 -22.777 1.00 82.69 219 LYS A O 1
ATOM 1809 N N . TYR A 1 220 ? 36.384 -18.814 -21.160 1.00 85.25 220 TYR A N 1
ATOM 1810 C CA . TYR A 1 220 ? 35.358 -19.532 -21.914 1.00 85.25 220 TYR A CA 1
ATOM 1811 C C . TYR A 1 220 ? 34.146 -18.649 -22.237 1.00 85.25 220 TYR A C 1
ATOM 1813 O O . TYR A 1 220 ? 33.654 -18.669 -23.363 1.00 85.25 220 TYR A O 1
ATOM 1821 N N . GLY A 1 221 ? 33.712 -17.806 -21.300 1.00 83.75 221 GLY A N 1
ATOM 1822 C CA . GLY A 1 221 ? 32.645 -16.832 -21.533 1.00 83.75 221 GLY A CA 1
ATOM 1823 C C . GLY A 1 221 ? 32.991 -15.751 -22.560 1.00 83.75 221 GLY A C 1
ATOM 1824 O O . GLY A 1 221 ? 32.095 -15.083 -23.052 1.00 83.75 221 GLY A O 1
ATOM 1825 N N . HIS A 1 222 ? 34.261 -15.605 -22.943 1.00 85.38 222 HIS A N 1
ATOM 1826 C CA . HIS A 1 222 ? 34.716 -14.733 -24.034 1.00 85.38 222 HIS A CA 1
ATOM 1827 C C . HIS A 1 222 ? 35.310 -15.531 -25.208 1.00 85.38 222 HIS A C 1
ATOM 1829 O O . HIS A 1 222 ? 36.178 -15.037 -25.936 1.00 85.38 222 HIS A O 1
ATOM 1835 N N . SER A 1 223 ? 34.896 -16.792 -25.363 1.00 84.62 223 SER A N 1
ATOM 1836 C CA . SER A 1 223 ? 35.391 -17.668 -26.428 1.00 84.62 223 SER A CA 1
ATOM 1837 C C . SER A 1 223 ? 34.877 -17.256 -27.804 1.00 84.62 223 SER A C 1
ATOM 1839 O O . SER A 1 223 ? 35.638 -17.355 -28.767 1.00 84.62 223 SER A O 1
ATOM 1841 N N . GLN A 1 224 ? 33.647 -16.735 -27.895 1.00 83.69 224 GLN A N 1
ATOM 1842 C CA . GLN A 1 224 ? 33.105 -16.247 -29.156 1.00 83.69 224 GLN A CA 1
ATOM 1843 C C . GLN A 1 224 ? 33.736 -14.904 -29.541 1.00 83.69 224 GLN A C 1
ATOM 1845 O O . GLN A 1 224 ? 33.647 -13.911 -28.814 1.00 83.69 224 GLN A O 1
ATOM 1850 N N . LYS A 1 225 ? 34.371 -14.880 -30.713 1.00 80.31 225 LYS A N 1
ATOM 1851 C CA . LYS A 1 225 ? 35.051 -13.702 -31.270 1.00 80.31 225 LYS A CA 1
ATOM 1852 C C . LYS A 1 225 ? 34.528 -13.313 -32.642 1.00 80.31 225 LYS A C 1
ATOM 1854 O O . LYS A 1 225 ? 34.787 -12.193 -33.068 1.00 80.31 225 LYS A O 1
ATOM 1859 N N . ASP A 1 226 ? 33.793 -14.194 -33.307 1.00 83.38 226 ASP A N 1
ATOM 1860 C CA . ASP A 1 226 ? 33.313 -13.943 -34.654 1.00 83.38 226 ASP A CA 1
ATOM 1861 C C . ASP A 1 226 ? 31.940 -13.272 -34.614 1.00 83.38 226 ASP A C 1
ATOM 1863 O O . ASP A 1 226 ? 31.052 -13.644 -33.842 1.00 83.38 226 ASP A O 1
ATOM 1867 N N . LEU A 1 227 ? 31.768 -12.248 -35.453 1.00 83.50 227 LEU A N 1
ATOM 1868 C CA . LEU A 1 227 ? 30.504 -11.533 -35.582 1.00 83.50 227 LEU A CA 1
ATOM 1869 C C . LEU A 1 227 ? 29.660 -12.160 -36.695 1.00 83.50 227 LEU A C 1
ATOM 1871 O O . LEU A 1 227 ? 29.755 -11.767 -37.857 1.00 83.50 227 LEU A O 1
ATOM 1875 N N . ASP A 1 228 ? 28.820 -13.122 -36.323 1.00 85.06 228 ASP A N 1
ATOM 1876 C CA . ASP A 1 228 ? 27.745 -13.629 -37.180 1.00 85.06 228 ASP A CA 1
ATOM 1877 C C . ASP A 1 228 ? 26.428 -12.852 -36.956 1.00 85.06 228 ASP A C 1
ATOM 1879 O O . ASP A 1 228 ? 26.231 -12.184 -35.934 1.00 85.06 228 ASP A O 1
ATOM 1883 N N . LYS A 1 229 ? 25.497 -12.957 -37.914 1.00 84.25 229 LYS A N 1
ATOM 1884 C CA . LYS A 1 229 ? 24.148 -12.372 -37.869 1.00 84.25 229 LYS A CA 1
ATOM 1885 C C . LYS A 1 229 ? 23.403 -12.705 -36.579 1.00 84.25 229 LYS A C 1
ATOM 1887 O O . LYS A 1 229 ? 22.623 -11.874 -36.118 1.00 84.25 229 LYS A O 1
ATOM 1892 N N . SER A 1 230 ? 23.661 -13.870 -35.996 1.00 82.06 230 SER A N 1
ATOM 1893 C CA . SER A 1 230 ? 23.045 -14.363 -34.759 1.00 82.06 230 SER A CA 1
ATOM 1894 C C . SER A 1 230 ? 23.538 -13.644 -33.491 1.00 82.06 230 SER A C 1
ATOM 1896 O O . SER A 1 230 ? 22.927 -13.781 -32.434 1.00 82.06 230 SER A O 1
ATOM 1898 N N . PHE A 1 231 ? 24.619 -12.858 -33.584 1.00 85.06 231 PHE A N 1
ATOM 1899 C CA . PHE A 1 231 ? 25.232 -12.137 -32.459 1.00 85.06 231 PHE A CA 1
ATOM 1900 C C . PHE A 1 231 ? 25.196 -10.608 -32.613 1.00 85.06 231 PHE A C 1
ATOM 1902 O O . PHE A 1 231 ? 25.751 -9.885 -31.779 1.00 85.06 231 PHE A O 1
ATOM 1909 N N . LEU A 1 232 ? 24.531 -10.088 -33.650 1.00 85.50 232 LEU A N 1
ATOM 1910 C CA . LEU A 1 232 ? 24.433 -8.650 -33.919 1.00 85.50 232 LEU A CA 1
ATOM 1911 C C . LEU A 1 232 ? 23.832 -7.872 -32.745 1.00 85.50 232 LEU A C 1
ATOM 1913 O O . LEU A 1 232 ? 24.309 -6.790 -32.419 1.00 85.50 232 LEU A O 1
ATOM 1917 N N . PHE A 1 233 ? 22.819 -8.415 -32.076 1.00 84.00 233 PHE A N 1
ATOM 1918 C CA . PHE A 1 233 ? 22.203 -7.783 -30.913 1.00 84.00 233 PHE A CA 1
ATOM 1919 C C . PHE A 1 233 ? 23.178 -7.681 -29.736 1.00 84.00 233 PHE A C 1
ATOM 1921 O O . PHE A 1 233 ? 23.281 -6.618 -29.124 1.00 84.00 233 PHE A O 1
ATOM 1928 N N . CYS A 1 234 ? 23.939 -8.744 -29.455 1.00 83.62 234 CYS A N 1
ATOM 1929 C CA . CYS A 1 234 ? 24.993 -8.722 -28.438 1.00 83.62 234 CYS A CA 1
ATOM 1930 C C . CYS A 1 234 ? 26.071 -7.683 -28.775 1.00 83.62 234 CYS A C 1
ATOM 1932 O O . CYS A 1 234 ? 26.487 -6.934 -27.894 1.00 83.62 234 CYS A O 1
ATOM 1934 N N . HIS A 1 235 ? 26.467 -7.590 -30.048 1.00 83.69 235 HIS A N 1
ATOM 1935 C CA . HIS A 1 235 ? 27.427 -6.597 -30.531 1.00 83.69 235 HIS A CA 1
ATOM 1936 C C . HIS A 1 235 ? 26.911 -5.158 -30.391 1.00 83.69 235 HIS A C 1
ATOM 1938 O O . HIS A 1 235 ? 27.575 -4.329 -29.779 1.00 83.69 235 HIS A O 1
ATOM 1944 N N . PHE A 1 236 ? 25.705 -4.851 -30.881 1.00 82.38 236 PHE A N 1
ATOM 1945 C CA . PHE A 1 236 ? 25.135 -3.499 -30.792 1.00 82.38 236 PHE A CA 1
ATOM 1946 C C . PHE A 1 236 ? 24.854 -3.053 -29.357 1.00 82.38 236 PHE A C 1
ATOM 1948 O O . PHE A 1 236 ? 24.815 -1.855 -29.077 1.00 82.38 236 PHE A O 1
ATOM 1955 N N . LYS A 1 237 ? 24.631 -4.005 -28.448 1.00 80.94 237 LYS A N 1
ATOM 1956 C CA . LYS A 1 237 ? 24.426 -3.718 -27.030 1.00 80.94 237 LYS A CA 1
ATOM 1957 C C . LYS A 1 237 ? 25.739 -3.599 -26.256 1.00 80.94 237 LYS A C 1
ATOM 1959 O O . LYS A 1 237 ? 25.732 -3.052 -25.152 1.00 80.94 237 LYS A O 1
ATOM 1964 N N . ALA A 1 238 ? 26.844 -4.119 -26.790 1.00 78.00 238 ALA A N 1
ATOM 1965 C CA . ALA A 1 238 ? 28.147 -4.038 -26.153 1.00 78.00 238 ALA A CA 1
ATOM 1966 C C . ALA A 1 238 ? 28.606 -2.578 -26.060 1.00 78.00 238 ALA A C 1
ATOM 1968 O O . ALA A 1 238 ? 28.658 -1.852 -27.048 1.00 78.00 238 ALA A O 1
ATOM 1969 N N . TYR A 1 239 ? 28.954 -2.146 -24.850 1.00 66.25 239 TYR A N 1
ATOM 1970 C CA . TYR A 1 239 ? 29.671 -0.890 -24.665 1.00 66.25 239 TYR A CA 1
ATOM 1971 C C . TYR A 1 239 ? 31.118 -1.060 -25.131 1.00 66.25 239 TYR A C 1
ATOM 1973 O O . TYR A 1 239 ? 31.712 -2.112 -24.883 1.00 66.25 239 TYR A O 1
ATOM 1981 N N . GLU A 1 240 ? 31.692 -0.020 -25.745 1.00 63.88 240 GLU A N 1
ATOM 1982 C CA . GLU A 1 240 ? 33.121 0.003 -26.069 1.00 63.88 240 GLU A CA 1
ATOM 1983 C C . GLU A 1 240 ? 33.944 -0.230 -24.795 1.00 63.88 240 GLU A C 1
ATOM 1985 O O . GLU A 1 240 ? 33.899 0.552 -23.839 1.00 63.88 240 GLU A O 1
ATOM 1990 N N . ASP A 1 241 ? 34.701 -1.322 -24.775 1.00 67.50 241 ASP A N 1
ATOM 1991 C CA . ASP A 1 241 ? 35.701 -1.586 -23.754 1.00 67.50 241 ASP A CA 1
ATOM 1992 C C . ASP A 1 241 ? 37.053 -0.981 -24.173 1.00 67.50 241 ASP A C 1
ATOM 1994 O O . ASP A 1 241 ? 37.292 -0.626 -25.329 1.00 67.50 241 ASP A O 1
ATOM 1998 N N . LYS A 1 242 ? 37.991 -0.867 -23.223 1.00 68.25 242 LYS A N 1
ATOM 1999 C CA . LYS A 1 242 ? 39.334 -0.308 -23.490 1.00 68.25 242 LYS A CA 1
ATOM 2000 C C . LYS A 1 242 ? 40.088 -1.052 -24.601 1.00 68.25 242 LYS A C 1
ATOM 2002 O O . LYS A 1 242 ? 40.973 -0.472 -25.223 1.00 68.25 242 LYS A O 1
ATOM 2007 N N . ASN A 1 243 ? 39.736 -2.318 -24.822 1.00 69.88 243 ASN A N 1
ATOM 2008 C CA . ASN A 1 243 ? 40.373 -3.210 -25.783 1.00 69.88 243 ASN A CA 1
ATOM 2009 C C . ASN A 1 243 ? 39.630 -3.277 -27.131 1.00 69.88 243 ASN A C 1
ATOM 2011 O O . ASN A 1 243 ? 40.100 -3.981 -28.023 1.00 69.88 243 ASN A O 1
ATOM 2015 N N . LYS A 1 244 ? 38.510 -2.553 -27.291 1.00 72.50 244 LYS A N 1
ATOM 2016 C CA . LYS A 1 244 ? 37.636 -2.550 -28.478 1.00 72.50 244 LYS A CA 1
ATOM 2017 C C . LYS A 1 244 ? 37.272 -3.955 -28.965 1.00 72.50 244 LYS A C 1
ATOM 2019 O O . LYS A 1 244 ? 37.322 -4.250 -30.160 1.00 72.50 244 LYS A O 1
ATOM 2024 N N . THR A 1 245 ? 36.951 -4.842 -28.031 1.00 78.00 245 THR A N 1
ATOM 2025 C CA . THR A 1 245 ? 36.488 -6.190 -28.344 1.00 78.00 245 THR A CA 1
ATOM 2026 C C . THR A 1 245 ? 35.075 -6.144 -28.919 1.00 78.00 245 THR A C 1
ATOM 2028 O O . THR A 1 245 ? 34.270 -5.277 -28.586 1.00 78.00 245 THR A O 1
ATOM 2031 N N . ILE A 1 246 ? 34.762 -7.103 -29.793 1.00 79.94 246 ILE A N 1
ATOM 2032 C CA . ILE A 1 246 ? 33.503 -7.138 -30.555 1.00 79.94 246 ILE A CA 1
ATOM 2033 C C . ILE A 1 246 ? 32.275 -7.209 -29.634 1.00 79.94 246 ILE A C 1
ATOM 2035 O O . ILE A 1 246 ? 31.240 -6.635 -29.957 1.00 79.94 246 ILE A O 1
ATOM 2039 N N . PHE A 1 247 ? 32.388 -7.859 -28.475 1.00 83.12 247 PHE A N 1
ATOM 2040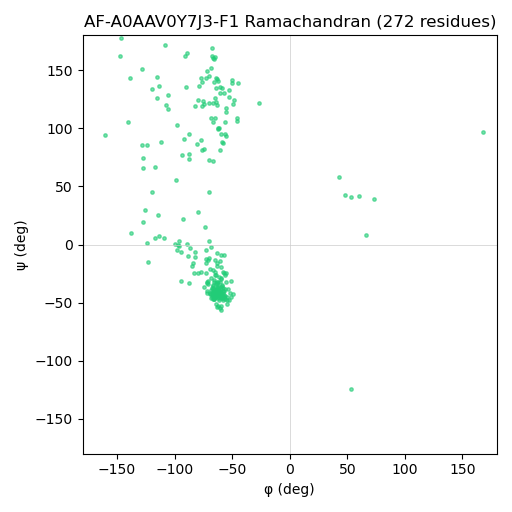 C CA . PHE A 1 247 ? 31.289 -8.009 -27.514 1.00 83.12 247 PHE A CA 1
ATOM 2041 C C . PHE A 1 247 ? 31.533 -7.268 -26.188 1.00 83.12 247 PHE A C 1
ATOM 2043 O O . PHE A 1 247 ? 30.741 -7.392 -25.251 1.00 83.12 247 PHE A O 1
ATOM 2050 N N . GLY A 1 248 ? 32.602 -6.470 -26.088 1.00 82.75 248 GLY A N 1
ATOM 2051 C CA . GLY A 1 248 ? 32.955 -5.746 -24.869 1.00 82.75 248 GLY A CA 1
ATOM 2052 C C . GLY A 1 248 ? 33.042 -6.671 -23.649 1.00 82.75 248 GLY A C 1
ATOM 2053 O O . GLY A 1 248 ? 33.748 -7.676 -23.634 1.00 82.75 248 GLY A O 1
ATOM 2054 N N . HIS A 1 249 ? 32.272 -6.342 -22.610 1.00 80.88 249 HIS A N 1
ATOM 2055 C CA . HIS A 1 249 ? 32.187 -7.134 -21.377 1.00 80.88 249 HIS A CA 1
ATOM 2056 C C . HIS A 1 249 ? 31.105 -8.227 -21.388 1.00 80.88 249 HIS A C 1
ATOM 2058 O O . HIS A 1 249 ? 30.945 -8.918 -20.375 1.00 80.88 249 HIS A O 1
ATOM 2064 N N . PHE A 1 250 ? 30.347 -8.392 -22.480 1.00 82.94 250 PHE A N 1
ATOM 2065 C CA . PHE A 1 250 ? 29.351 -9.459 -22.550 1.00 82.94 250 PHE A CA 1
ATOM 2066 C C . PHE A 1 250 ? 30.012 -10.832 -22.533 1.00 82.94 250 PHE A C 1
ATOM 2068 O O . PHE A 1 250 ? 31.046 -11.058 -23.159 1.00 82.94 250 PHE A O 1
ATOM 2075 N N . GLN A 1 251 ? 29.379 -11.745 -21.799 1.00 86.44 251 GLN A N 1
ATOM 2076 C CA . GLN A 1 251 ? 29.700 -13.159 -21.874 1.00 86.44 251 GLN A CA 1
ATOM 2077 C C . GLN A 1 251 ? 28.966 -13.725 -23.087 1.00 86.44 251 GLN A C 1
ATOM 2079 O O . GLN A 1 251 ? 27.744 -13.642 -23.154 1.00 86.44 251 GLN A O 1
ATOM 2084 N N . VAL A 1 252 ? 29.712 -14.254 -24.043 1.00 87.06 252 VAL A N 1
ATOM 2085 C CA . VAL A 1 252 ? 29.217 -14.959 -25.221 1.00 87.06 252 VAL A CA 1
ATOM 2086 C C . VAL A 1 252 ? 29.977 -16.293 -25.265 1.00 87.06 252 VAL A C 1
ATOM 2088 O O . VAL A 1 252 ? 31.071 -16.365 -25.837 1.00 87.06 252 VAL A O 1
ATOM 2091 N N . PRO A 1 253 ? 29.482 -17.315 -24.539 1.00 83.94 253 PRO A N 1
ATOM 2092 C CA . PRO A 1 253 ? 30.135 -18.618 -24.478 1.00 83.94 253 PRO A CA 1
ATOM 2093 C C . PRO A 1 253 ? 30.072 -19.342 -25.832 1.00 83.94 253 PRO A C 1
ATOM 2095 O O . PRO A 1 253 ? 29.366 -18.923 -26.747 1.00 83.94 253 PRO A O 1
ATOM 2098 N N . HIS A 1 254 ? 30.828 -20.434 -25.954 1.00 84.25 254 HIS A N 1
ATOM 2099 C CA . HIS A 1 254 ? 30.793 -21.288 -27.139 1.00 84.25 254 HIS A CA 1
ATOM 2100 C C . HIS A 1 254 ? 29.435 -21.996 -27.265 1.00 84.25 254 HIS A C 1
ATOM 2102 O O . HIS A 1 254 ? 28.725 -22.163 -26.270 1.00 84.25 254 HIS A O 1
ATOM 2108 N N . ASN A 1 255 ? 29.113 -22.468 -28.473 1.00 80.38 255 ASN A N 1
ATOM 2109 C CA . ASN A 1 255 ? 27.855 -23.161 -28.764 1.00 80.38 255 ASN A CA 1
ATOM 2110 C C . ASN A 1 255 ? 27.617 -24.389 -27.869 1.00 80.38 255 ASN A C 1
ATOM 2112 O O . ASN A 1 255 ? 26.474 -24.682 -27.555 1.00 80.38 255 ASN A O 1
ATOM 2116 N N . ASP A 1 256 ? 28.667 -25.031 -27.353 1.00 83.38 256 ASP A N 1
ATOM 2117 C CA . ASP A 1 256 ? 28.543 -26.168 -26.430 1.00 83.38 256 ASP A CA 1
ATOM 2118 C C . ASP A 1 256 ? 27.777 -25.796 -25.143 1.00 83.38 256 ASP A C 1
ATOM 2120 O O . ASP A 1 256 ? 27.119 -26.637 -24.533 1.00 83.38 256 ASP A O 1
ATOM 2124 N N . PHE A 1 257 ? 27.834 -24.528 -24.710 1.00 86.06 257 PHE A N 1
ATOM 2125 C CA . PHE A 1 257 ? 27.008 -24.058 -23.595 1.00 86.06 257 PHE A CA 1
ATOM 2126 C C . PHE A 1 257 ? 25.537 -23.937 -23.995 1.00 86.06 257 PHE A C 1
ATOM 2128 O O . PHE A 1 257 ? 24.662 -24.150 -23.162 1.00 86.06 257 PHE A O 1
ATOM 2135 N N . HIS A 1 258 ? 25.259 -23.603 -25.254 1.00 83.81 258 HIS A N 1
ATOM 2136 C CA . HIS A 1 258 ? 23.896 -23.580 -25.779 1.00 83.81 258 HIS A CA 1
ATOM 2137 C C . HIS A 1 258 ? 23.329 -25.001 -25.785 1.00 83.81 258 HIS A C 1
ATOM 2139 O O . HIS A 1 258 ? 22.245 -25.218 -25.250 1.00 83.81 258 HIS A O 1
ATOM 2145 N N . ASP A 1 259 ? 24.112 -25.966 -26.277 1.00 84.06 259 ASP A N 1
ATOM 2146 C CA . ASP A 1 259 ? 23.761 -27.390 -26.282 1.00 84.06 259 ASP A CA 1
ATOM 2147 C C . ASP A 1 259 ? 23.465 -27.897 -24.863 1.00 84.06 259 ASP A C 1
ATOM 2149 O O . ASP A 1 259 ? 22.443 -28.540 -24.631 1.00 84.06 259 ASP A O 1
ATOM 2153 N N . PHE A 1 260 ? 24.290 -27.513 -23.884 1.00 85.94 260 PHE A N 1
ATOM 2154 C CA . PHE A 1 260 ? 24.051 -27.835 -22.476 1.00 85.94 260 PHE A CA 1
ATOM 2155 C C . PHE A 1 260 ? 22.720 -27.277 -21.943 1.00 85.94 260 PHE A C 1
ATOM 2157 O O . PHE A 1 260 ? 21.998 -27.977 -21.231 1.00 85.94 260 PHE A O 1
ATOM 2164 N N . ILE A 1 261 ? 22.366 -26.028 -22.267 1.00 84.81 261 ILE A N 1
ATOM 2165 C CA . ILE A 1 261 ? 21.075 -25.463 -21.843 1.00 84.81 261 ILE A CA 1
ATOM 2166 C C . ILE A 1 261 ? 19.911 -26.189 -22.528 1.00 84.81 261 ILE A C 1
ATOM 2168 O O . ILE A 1 261 ? 18.914 -26.472 -21.863 1.00 84.81 261 ILE A O 1
ATOM 2172 N N . PHE A 1 262 ? 20.050 -26.552 -23.805 1.00 81.81 262 PHE A N 1
ATOM 2173 C CA . PHE A 1 262 ? 19.034 -27.334 -24.511 1.00 81.81 262 PHE A CA 1
ATOM 2174 C C . PHE A 1 262 ? 18.829 -28.720 -23.896 1.00 81.81 262 PHE A C 1
ATOM 2176 O O . PHE A 1 262 ? 17.690 -29.168 -23.770 1.00 81.81 262 PHE A O 1
ATOM 2183 N N . GLU A 1 263 ? 19.894 -29.396 -23.463 1.00 85.69 263 GLU A N 1
ATOM 2184 C CA . GLU A 1 263 ? 19.769 -30.661 -22.731 1.00 85.69 263 GLU A CA 1
ATOM 2185 C C . GLU A 1 263 ? 18.985 -30.490 -21.423 1.00 85.69 263 GLU A C 1
ATOM 2187 O O . GLU A 1 263 ? 18.081 -31.280 -21.142 1.00 85.69 263 GLU A O 1
ATOM 2192 N N . LEU A 1 264 ? 19.273 -29.440 -20.644 1.00 83.81 264 LEU A N 1
ATOM 2193 C CA . LEU A 1 264 ? 18.540 -29.154 -19.404 1.00 83.81 264 LEU A CA 1
ATOM 2194 C C . LEU A 1 264 ? 17.055 -28.876 -19.653 1.00 83.81 264 LEU A C 1
ATOM 2196 O O . LEU A 1 264 ? 16.205 -29.302 -18.869 1.00 83.81 264 LEU A O 1
ATOM 2200 N N . GLU A 1 265 ? 16.743 -28.164 -20.729 1.00 78.50 265 GLU A N 1
ATOM 2201 C CA . GLU A 1 265 ? 15.369 -27.861 -21.104 1.00 78.50 265 GLU A CA 1
ATOM 2202 C C . GLU A 1 265 ? 14.614 -29.113 -21.563 1.00 78.50 265 GLU A C 1
ATOM 2204 O O . GLU A 1 265 ? 13.494 -29.343 -21.109 1.00 78.50 265 GLU A O 1
ATOM 2209 N N . ASN A 1 266 ? 15.242 -29.974 -22.371 1.00 78.69 266 ASN A N 1
ATOM 2210 C CA . ASN A 1 266 ? 14.654 -31.257 -22.764 1.00 78.69 266 ASN A CA 1
ATOM 2211 C C . ASN A 1 266 ? 14.326 -32.116 -21.530 1.00 78.69 266 ASN A C 1
ATOM 2213 O O . ASN A 1 266 ? 13.216 -32.635 -21.426 1.00 78.69 266 ASN A O 1
ATOM 2217 N N . ILE A 1 267 ? 15.243 -32.200 -20.556 1.00 82.75 267 ILE A N 1
ATOM 2218 C CA . ILE A 1 267 ? 15.002 -32.911 -19.288 1.00 82.75 267 ILE A CA 1
ATOM 2219 C C . ILE A 1 267 ? 13.810 -32.303 -18.537 1.00 82.75 267 ILE A C 1
ATOM 2221 O O . ILE A 1 267 ? 12.983 -33.035 -17.992 1.00 82.75 267 ILE A O 1
ATOM 2225 N N . PHE A 1 268 ? 13.708 -30.973 -18.496 1.00 75.56 268 PHE A N 1
ATOM 2226 C CA . PHE A 1 268 ? 12.591 -30.291 -17.844 1.00 75.56 268 PHE A CA 1
ATOM 2227 C C . PHE A 1 268 ? 11.253 -30.624 -18.518 1.00 75.56 268 PHE A C 1
ATOM 2229 O O . PHE A 1 268 ? 10.298 -30.973 -17.827 1.00 75.56 268 PHE A O 1
ATOM 2236 N N . ILE A 1 269 ? 11.193 -30.581 -19.850 1.00 72.81 269 ILE A N 1
ATOM 2237 C CA . ILE A 1 269 ? 9.986 -30.910 -20.622 1.00 72.81 269 ILE A CA 1
ATOM 2238 C C . ILE A 1 269 ? 9.584 -32.377 -20.416 1.00 72.81 269 ILE A C 1
ATOM 2240 O O . ILE A 1 269 ? 8.408 -32.664 -20.198 1.00 72.81 269 ILE A O 1
ATOM 2244 N N . GLU A 1 270 ? 10.545 -33.306 -20.427 1.00 76.56 270 GLU A N 1
ATOM 2245 C CA . GLU A 1 270 ? 10.286 -34.731 -20.180 1.00 76.56 270 GLU A CA 1
ATOM 2246 C C . GLU A 1 270 ? 9.728 -34.996 -18.773 1.00 76.56 270 GLU A C 1
ATOM 2248 O O . GLU A 1 270 ? 8.864 -35.857 -18.598 1.00 76.56 270 GLU A O 1
ATOM 2253 N N . GLN A 1 271 ? 10.210 -34.265 -17.763 1.00 77.62 271 GLN A N 1
ATOM 2254 C CA . GLN A 1 271 ? 9.782 -34.438 -16.370 1.00 77.62 271 GLN A CA 1
ATOM 2255 C C . GLN A 1 271 ? 8.481 -33.701 -16.032 1.00 77.62 271 GLN A C 1
ATOM 2257 O O . GLN A 1 271 ? 7.771 -34.115 -15.111 1.00 77.62 271 GLN A O 1
ATOM 2262 N N . PHE A 1 272 ? 8.153 -32.639 -16.769 1.00 65.44 272 PHE A N 1
ATOM 2263 C CA . PHE A 1 272 ? 6.965 -31.812 -16.560 1.00 65.44 272 PHE A CA 1
ATOM 2264 C C . PHE A 1 272 ? 6.152 -31.664 -17.858 1.00 65.44 272 PHE A C 1
ATOM 2266 O O . PHE A 1 272 ? 6.037 -30.554 -18.384 1.00 65.44 272 PHE A O 1
ATOM 2273 N N . PRO A 1 273 ? 5.569 -32.762 -18.379 1.00 60.41 273 PRO A N 1
ATOM 2274 C CA . PRO A 1 273 ? 4.732 -32.699 -19.569 1.00 60.41 273 PRO A CA 1
ATOM 2275 C C . PRO A 1 273 ? 3.477 -31.854 -19.295 1.00 60.41 273 PRO A C 1
ATOM 2277 O O . PRO A 1 273 ? 2.840 -31.997 -18.248 1.00 60.41 273 PRO A O 1
ATOM 2280 N N . ILE A 1 274 ? 3.155 -30.966 -20.238 1.00 53.34 274 ILE A N 1
ATOM 2281 C CA . ILE A 1 274 ? 1.993 -30.058 -20.211 1.00 53.34 274 ILE A CA 1
ATOM 2282 C C . ILE A 1 274 ? 0.695 -30.818 -20.499 1.00 53.34 274 ILE A C 1
ATOM 2284 O O . ILE A 1 274 ? 0.695 -31.674 -21.414 1.00 53.34 274 ILE A O 1
#

InterPro domains:
  IPR048367 Transposable element P transposase-like, RNase H, C-terminal domain [PF21789] (91-124)

Solvent-accessible surface area (backbone atoms only — not comparable to full-atom values): 16649 Å² total; per-residue (Å²): 106,72,60,58,52,26,43,55,52,2,36,90,64,94,61,93,52,74,45,34,37,48,44,64,74,42,71,72,58,48,59,59,56,56,52,48,59,55,50,76,69,56,78,42,58,43,90,88,77,62,48,78,44,41,93,75,44,61,65,47,59,51,50,50,50,49,55,54,48,52,55,49,50,53,61,73,68,50,46,89,84,38,93,82,58,68,42,49,31,53,72,77,56,61,63,67,58,53,53,50,54,50,55,45,24,48,68,65,81,58,32,88,77,62,52,75,67,55,44,51,53,32,46,54,51,51,47,50,59,62,71,72,44,62,45,98,89,49,102,46,64,70,72,67,56,62,67,75,68,59,72,82,74,75,87,77,74,95,70,94,64,82,79,81,68,79,78,81,67,92,68,84,70,79,68,73,73,72,80,74,74,65,86,73,63,75,87,73,54,54,59,71,54,38,17,52,49,51,47,48,52,14,52,53,51,51,56,50,42,77,77,51,86,46,76,68,54,60,51,43,26,55,56,56,77,77,89,47,80,46,42,47,55,47,34,75,68,32,57,88,39,101,80,65,48,74,36,35,88,56,39,36,51,46,69,69,58,53,53,50,52,51,52,54,49,52,52,48,47,73,75,56,71,131

Foldseek 3Di:
DVLLVLLLQADPDPDPDPSNHFDPVDPVVVVVLVCLVVLVPDWDADPPPRDTCNVVPVVSVVSNCVSVVVVVVVVVVPCVVPPPDTHRSSVVDCVVVVVVVQQLCVPPVNNVDDDPVSSVVSCVVVCCCVQLDQDPPDLHRPPVCVVVVPPPPPPDDPDPDPPCDPPDPPPPPVPPPPPPPDPPVCVDDDLVVLLVVLQVLLVVLVVVCVVPVDPVSQVQQVVDQDDDSSNVNQQVSADQDPVRGSNHNTRRGDCVSVVVVVVVVVVVCVVDPD

Radius of gyration: 28.28 Å; Cα contacts (8 Å, |Δi|>4): 197; chains: 1; bounding box: 74×53×63 Å

Sequence (274 aa):
MDNLFDIFNSSKTTNSKDFRRPFKNTSNQREYLLMVSFFETLRVVTEINGSNLTYRMNFINGWLISINGLLLLWSNMNPTNDCNFVLYTSRLNTDRLENLFGMFRLQNGNNLNPTPVQFHCAFKKLFCLNYFKHSPNSNCLKDLDSILSHSNVEETGNCNTPVILPKQTANLINFIPYLKIEDVDYRDLNIPESNALNYIFGYLYMKCLKKHTFNEWIKYGHSQKDLDKSFLFCHFKAYEDKNKTIFGHFQVPHNDFHDFIFELENIFIEQFPI

Mean predicted aligned error: 18.07 Å

Nearest PDB structures (foldseek):
  8sqz-assembly1_D  TM=3.262E-01  e=5.703E+00  Homo sapiens